Protein AF-0000000084488985 (afdb_homodimer)

Secondary structure (DSSP, 8-state):
------------------------THHHHHHHHHHHHTTSEEEE-TTT--EEEHHHHHHHHHHHHHHHHHTT--TT-EEEEE--S-TTTHHHHHHHHHTT-EEEEE-TTS-HHHHHHHHHHH--SEEEE-GGGHHHHHHHTTT-SSPPEEEESS--SSSEEHHHHS--/------------------------THHHHHHHHHHHHTTSEEEE-TTT--EEEHHHHHHHHHHHHHHHHHTT--TT-EEEEE--S-TTTHHHHHHHHHTT-EEEEE-TTS-HHHHHHHHHHH--SEEEE-GGGHHHHHHHTTT-SSPPEEEESS--SSSEEHHHHS--

InterPro domains:
  IPR000873 AMP-dependent synthetase/ligase domain [PF00501] (34-143)
  IPR042099 ANL, N-terminal domain [G3DSA:3.40.50.12780] (9-168)

Solvent-accessible surface area (backbone atoms only — not comparable to full-atom values): 18587 Å² total; per-residue (Å²): 139,82,82,77,80,76,79,77,78,80,77,75,74,64,80,79,69,74,72,66,70,81,35,57,68,57,6,30,52,29,50,52,44,41,55,69,50,28,81,42,77,64,48,62,40,82,87,78,62,48,69,39,27,28,48,58,50,46,54,44,26,50,34,32,32,52,44,42,42,75,72,63,60,47,65,51,42,36,35,35,38,31,43,64,99,48,86,67,49,51,43,64,45,53,18,31,31,39,52,40,24,28,35,45,71,40,62,61,84,56,52,54,67,59,47,24,52,51,43,65,32,63,57,39,55,34,34,40,29,28,68,92,33,42,67,52,51,55,60,31,47,66,80,48,91,68,77,47,48,57,31,29,56,50,85,66,87,87,47,51,32,46,66,70,33,54,49,130,138,82,77,75,78,77,78,77,79,80,77,75,74,65,82,80,69,74,72,67,71,79,35,59,67,56,6,31,54,28,50,52,45,40,57,68,50,27,81,43,77,65,45,63,39,83,88,78,62,50,70,39,26,27,49,60,50,46,54,43,26,50,33,32,32,50,44,42,44,74,74,63,59,48,63,52,42,36,35,33,38,31,45,66,98,48,88,68,50,51,44,62,47,53,17,31,31,38,52,40,23,29,36,44,70,39,62,62,83,56,51,56,67,60,48,24,52,52,41,63,32,61,58,41,54,34,33,41,28,29,67,90,32,44,66,52,50,54,60,32,48,66,80,46,92,68,77,48,48,58,30,30,57,50,86,64,86,89,48,52,32,46,67,69,33,54,49,131

Radius of gyration: 22.5 Å; Cα contacts (8 Å, |Δi|>4): 552; chains: 2; bounding box: 44×109×62 Å

Organism: NCBI:txid1629725

Foldseek 3Di:
DDPPPPPPPCPPPDPPPCPVLVQPDQLVVLLVVLVVQPACFDDADPVVRDTDHSNRLSLQLVLLLVVVVVVPDAAAAEEEEADDPDPCSCSVVSSCVNRNYHYHYDYLPDDLVVLLVVCQVRVHQEYEHEPVSVVSNCSSCVPPPDGHAYEYDDDDDPHHYSVVSRDD/DDCPPPPPPCPPPDPPPCPVLVQDDQLVVLLVVLVVQPACFDDADPVVRDTDHSNRLSLQLVLLLVVVVVVPDAAAAEEEEEDDPDPCSCSVVSSCVNRNYHYHYDYLPDDLVVLLVVCQVRVHQEYEHEPVSVVSLCSSCVPPPDGHAYEYDDDDDPHHYSVVSRDD

pLDDT: mean 81.65, std 20.65, range [25.92, 98.19]

Nearest PDB structures (foldseek):
  4w8o-assembly1_A  TM=9.485E-01  e=1.001E-14  Zophobas atratus
  4w8o-assembly2_B  TM=9.500E-01  e=1.865E-14  Zophobas atratus
  7kyd-assembly1_A  TM=8.779E-01  e=1.451E-11  Drosophila melanogaster
  6k4c-assembly1_A  TM=9.066E-01  e=3.254E-09  Lampyridae
  4m46-assembly1_A  TM=9.059E-01  e=9.369E-09  Lampyris turkestanicus

Structure (mmCIF, N/CA/C/O backbone):
data_AF-0000000084488985-model_v1
#
loop_
_entity.id
_entity.type
_entity.pdbx_description
1 polymer 'AMP-binding protein'
#
loop_
_atom_site.group_PDB
_atom_site.id
_atom_site.type_symbol
_atom_site.label_atom_id
_atom_site.label_alt_id
_atom_site.label_comp_id
_atom_site.label_asym_id
_atom_site.label_entity_id
_atom_site.label_seq_id
_atom_site.pdbx_PDB_ins_code
_atom_site.Cartn_x
_atom_site.Cartn_y
_atom_site.Cartn_z
_atom_site.occupancy
_atom_site.B_iso_or_equiv
_atom_site.auth_seq_id
_atom_site.auth_comp_id
_atom_site.auth_asym_id
_atom_site.auth_atom_id
_atom_site.pdbx_PDB_model_num
ATOM 1 N N . MET A 1 1 ? -7.707 51.875 36.406 1 28.61 1 MET A N 1
ATOM 2 C CA . MET A 1 1 ? -8.695 51.156 35.594 1 28.61 1 MET A CA 1
ATOM 3 C C . MET A 1 1 ? -8.047 50.594 34.344 1 28.61 1 MET A C 1
ATOM 5 O O . MET A 1 1 ? -7.656 51.344 33.438 1 28.61 1 MET A O 1
ATOM 9 N N . ASP A 1 2 ? -7.199 49.531 34.375 1 30.88 2 ASP A N 1
ATOM 10 C CA . ASP A 1 2 ? -6.074 48.938 33.688 1 30.88 2 ASP A CA 1
ATOM 11 C C . ASP A 1 2 ? -6.535 48.25 32.375 1 30.88 2 ASP A C 1
ATOM 13 O O . ASP A 1 2 ? -7.375 47.344 32.406 1 30.88 2 ASP A O 1
ATOM 17 N N . LYS A 1 3 ? -6.473 48.938 31.203 1 29.33 3 LYS A N 1
ATOM 18 C CA . LYS A 1 3 ? -6.93 48.594 29.859 1 29.33 3 LYS A CA 1
ATOM 19 C C . LYS A 1 3 ? -6.238 47.344 29.344 1 29.33 3 LYS A C 1
ATOM 21 O O . LYS A 1 3 ? -5.016 47.312 29.203 1 29.33 3 LYS A O 1
ATOM 26 N N . GLN A 1 4 ? -6.602 46.156 29.688 1 25.92 4 GLN A N 1
ATOM 27 C CA . GLN A 1 4 ? -6.133 44.812 29.266 1 25.92 4 GLN A CA 1
ATOM 28 C C . GLN A 1 4 ? -6.246 44.656 27.766 1 25.92 4 GLN A C 1
ATOM 30 O O . GLN A 1 4 ? -7.352 44.531 27.219 1 25.92 4 GLN A O 1
ATOM 35 N N . ALA A 1 5 ? -5.41 45.344 26.938 1 30.2 5 ALA A N 1
ATOM 36 C CA . ALA A 1 5 ? -5.355 45.219 25.469 1 30.2 5 ALA A CA 1
ATOM 37 C C . ALA A 1 5 ? -5.328 43.75 25.031 1 30.2 5 ALA A C 1
ATOM 39 O O . ALA A 1 5 ? -4.359 43.062 25.297 1 30.2 5 ALA A O 1
ATOM 40 N N . HIS A 1 6 ? -6.426 43 24.922 1 26 6 HIS A N 1
ATOM 41 C CA . HIS A 1 6 ? -6.578 41.656 24.375 1 26 6 HIS A CA 1
ATOM 42 C C . HIS A 1 6 ? -6.051 41.594 22.938 1 26 6 HIS A C 1
ATOM 44 O O . HIS A 1 6 ? -6.621 42.188 22.047 1 26 6 HIS A O 1
ATOM 50 N N . ARG A 1 7 ? -4.797 41.656 22.594 1 26.62 7 ARG A N 1
ATOM 51 C CA . ARG A 1 7 ? -4.246 41.5 21.25 1 26.62 7 ARG A CA 1
ATOM 52 C C . ARG A 1 7 ? -4.766 40.25 20.578 1 26.62 7 ARG A C 1
ATOM 54 O O . ARG A 1 7 ? -4.508 39.125 21.062 1 26.62 7 ARG A O 1
ATOM 61 N N . LYS A 1 8 ? -5.891 40.281 19.891 1 30.33 8 LYS A N 1
ATOM 62 C CA . LYS A 1 8 ? -6.547 39.344 18.984 1 30.33 8 LYS A CA 1
ATOM 63 C C . LYS A 1 8 ? -5.594 38.875 17.875 1 30.33 8 LYS A C 1
ATOM 65 O O . LYS A 1 8 ? -5.121 39.688 17.094 1 30.33 8 LYS A O 1
ATOM 70 N N . GLY A 1 9 ? -4.641 38.062 18.094 1 30.7 9 GLY A N 1
ATOM 71 C CA . GLY A 1 9 ? -3.662 37.562 17.125 1 30.7 9 GLY A CA 1
ATOM 72 C C . GLY A 1 9 ? -4.277 37.188 15.797 1 30.7 9 GLY A C 1
ATOM 73 O O . GLY A 1 9 ? -5.398 36.688 15.75 1 30.7 9 GLY A O 1
ATOM 74 N N . ASN A 1 10 ? -4.082 37.844 14.602 1 26.95 10 ASN A N 1
ATOM 75 C CA . ASN A 1 10 ? -4.371 37.812 13.172 1 26.95 10 ASN A CA 1
ATOM 76 C C . ASN A 1 10 ? -4.078 36.469 12.562 1 26.95 10 ASN A C 1
ATOM 78 O O . ASN A 1 10 ? -2.93 36.125 12.258 1 26.95 10 ASN A O 1
ATOM 82 N N . ILE A 1 11 ? -4.586 35.344 13.039 1 30.05 11 ILE A N 1
ATOM 83 C CA . ILE A 1 11 ? -4.484 34.094 12.328 1 30.05 11 ILE A CA 1
ATOM 84 C C . ILE A 1 11 ? -4.914 34.281 10.875 1 30.05 11 ILE A C 1
ATOM 86 O O . ILE A 1 11 ? -6.07 34.625 10.602 1 30.05 11 ILE A O 1
ATOM 90 N N . VAL A 1 12 ? -4.195 34.938 9.984 1 27.69 12 VAL A N 1
ATOM 91 C CA . VAL A 1 12 ? -4.434 35.156 8.555 1 27.69 12 VAL A CA 1
ATOM 92 C C . VAL A 1 12 ? -4.816 33.812 7.91 1 27.69 12 VAL A C 1
ATOM 94 O O . VAL A 1 12 ? -4.141 32.812 8.109 1 27.69 12 VAL A O 1
ATOM 97 N N . TYR A 1 13 ? -6.027 33.469 7.762 1 30.88 13 TYR A N 1
ATOM 98 C CA . TYR A 1 13 ? -6.629 32.469 6.906 1 30.88 13 TYR A CA 1
ATOM 99 C C . TYR A 1 13 ? -6.172 32.625 5.461 1 30.88 13 TYR A C 1
ATOM 101 O O . TYR A 1 13 ? -6.309 33.719 4.879 1 30.88 13 TYR A O 1
ATOM 109 N N . GLY A 1 14 ? -4.938 32.5 5.117 1 32.38 14 GLY A N 1
ATOM 110 C CA . GLY A 1 14 ? -4.562 32.688 3.725 1 32.38 14 GLY A CA 1
ATOM 111 C C . GLY A 1 14 ? -5.668 32.312 2.752 1 32.38 14 GLY A C 1
ATOM 112 O O . GLY A 1 14 ? -6.637 31.656 3.127 1 32.38 14 GLY A O 1
ATOM 113 N N . PRO A 1 15 ? -5.801 33.031 1.593 1 30.97 15 PRO A N 1
ATOM 114 C CA . PRO A 1 15 ? -6.91 32.844 0.653 1 30.97 15 PRO A CA 1
ATOM 115 C C . PRO A 1 15 ? -7.297 31.375 0.49 1 30.97 15 PRO A C 1
ATOM 117 O O . PRO A 1 15 ? -6.449 30.5 0.642 1 30.97 15 PRO A O 1
ATOM 120 N N . ARG A 1 16 ? -8.383 30.938 0.821 1 32.16 16 ARG A N 1
ATOM 121 C CA . ARG A 1 16 ? -9.078 29.688 0.502 1 32.16 16 ARG A CA 1
ATOM 122 C C . ARG A 1 16 ? -8.781 29.25 -0.927 1 32.16 16 ARG A C 1
ATOM 124 O O . ARG A 1 16 ? -9.469 29.656 -1.864 1 32.16 16 ARG A O 1
ATOM 131 N N . ARG A 1 17 ? -7.707 29.609 -1.562 1 31.97 17 ARG A N 1
ATOM 132 C CA . ARG A 1 17 ? -7.605 29.094 -2.928 1 31.97 17 ARG A CA 1
ATOM 133 C C . ARG A 1 17 ? -8.086 27.656 -3.016 1 31.97 17 ARG A C 1
ATOM 135 O O . ARG A 1 17 ? -7.637 26.797 -2.254 1 31.97 17 ARG A O 1
ATOM 142 N N . ASP A 1 18 ? -9.328 27.375 -3.369 1 34.44 18 ASP A N 1
ATOM 143 C CA . ASP A 1 18 ? -9.961 26.109 -3.752 1 34.44 18 ASP A CA 1
ATOM 144 C C . ASP A 1 18 ? -8.977 25.203 -4.477 1 34.44 18 ASP A C 1
ATOM 146 O O . ASP A 1 18 ? -8.797 25.312 -5.691 1 34.44 18 ASP A O 1
ATOM 150 N N . VAL A 1 19 ? -7.781 25.219 -4.199 1 35.47 19 VAL A N 1
ATOM 151 C CA . VAL A 1 19 ? -6.945 24.219 -4.863 1 35.47 19 VAL A CA 1
ATOM 152 C C . VAL A 1 19 ? -7.73 22.922 -5.035 1 35.47 19 VAL A C 1
ATOM 154 O O . VAL A 1 19 ? -8.188 22.344 -4.055 1 35.47 19 VAL A O 1
ATOM 157 N N . SER A 1 20 ? -8.703 22.891 -5.961 1 40.78 20 SER A N 1
ATOM 158 C CA . SER A 1 20 ? -9.461 21.734 -6.418 1 40.78 20 SER A CA 1
ATOM 159 C C . SER A 1 20 ? -8.547 20.547 -6.672 1 40.78 20 SER A C 1
ATOM 161 O O . SER A 1 20 ? -7.656 20.609 -7.523 1 40.78 20 SER A O 1
ATOM 163 N N . ILE A 1 21 ? -7.938 19.922 -5.699 1 46.03 21 ILE A N 1
ATOM 164 C CA . ILE A 1 21 ? -7.414 18.609 -6.043 1 46.03 21 ILE A CA 1
ATOM 165 C C . ILE A 1 21 ? -8.312 17.953 -7.09 1 46.03 21 ILE A C 1
ATOM 167 O O . ILE A 1 21 ? -9.5 17.734 -6.852 1 46.03 21 ILE A O 1
ATOM 171 N N . GLU A 1 22 ? -8.281 18.359 -8.297 1 44.91 22 GLU A N 1
ATOM 172 C CA . GLU A 1 22 ? -9.016 17.641 -9.328 1 44.91 22 GLU A CA 1
ATOM 173 C C . GLU A 1 22 ? -8.867 16.125 -9.148 1 44.91 22 GLU A C 1
ATOM 175 O O . GLU A 1 22 ? -7.887 15.531 -9.602 1 44.91 22 GLU A O 1
ATOM 180 N N . THR A 1 23 ? -9.336 15.656 -8.023 1 51.66 23 THR A N 1
ATOM 181 C CA . THR A 1 23 ? -9.281 14.227 -7.742 1 51.66 23 THR A CA 1
ATOM 182 C C . THR A 1 23 ? -10.164 13.453 -8.719 1 51.66 23 THR A C 1
ATOM 184 O O . THR A 1 23 ? -11.336 13.773 -8.891 1 51.66 23 THR A O 1
ATOM 187 N N . ARG A 1 24 ? -9.609 13.094 -9.852 1 57.62 24 ARG A N 1
ATOM 188 C CA . ARG A 1 24 ? -10.32 12.094 -10.641 1 57.62 24 ARG A CA 1
ATOM 189 C C . ARG A 1 24 ? -9.93 10.68 -10.219 1 57.62 24 ARG A C 1
ATOM 191 O O . ARG A 1 24 ? -8.984 10.5 -9.445 1 57.62 24 ARG A O 1
ATOM 198 N N . GLY A 1 25 ? -10.828 9.883 -10.344 1 71.56 25 GLY A N 1
ATOM 199 C CA . GLY A 1 25 ? -10.508 8.484 -10.133 1 71.56 25 GLY A CA 1
ATOM 200 C C . GLY A 1 25 ? -10.562 8.07 -8.672 1 71.56 25 GLY A C 1
ATOM 201 O O . GLY A 1 25 ? -11.492 8.445 -7.953 1 71.56 25 GLY A O 1
ATOM 202 N N . VAL A 1 26 ? -9.727 7.355 -8.188 1 76.12 26 VAL A N 1
ATOM 203 C CA . VAL A 1 26 ? -9.68 6.75 -6.859 1 76.12 26 VAL A CA 1
ATOM 204 C C . VAL A 1 26 ? -9.539 7.84 -5.801 1 76.12 26 VAL A C 1
ATOM 206 O O . VAL A 1 26 ? -10.172 7.777 -4.742 1 76.12 26 VAL A O 1
ATOM 209 N N . GLY A 1 27 ? -8.82 8.844 -6.117 1 83.38 27 GLY A N 1
ATOM 210 C CA . GLY A 1 27 ? -8.617 9.938 -5.172 1 83.38 27 GLY A CA 1
ATOM 211 C C . GLY A 1 27 ? -9.891 10.68 -4.828 1 83.38 27 GLY A C 1
ATOM 212 O O . GLY A 1 27 ? -10.156 10.961 -3.658 1 83.38 27 GLY A O 1
ATOM 213 N N . ARG A 1 28 ? -10.609 10.922 -5.84 1 84.06 28 ARG A N 1
ATOM 214 C CA . ARG A 1 28 ? -11.875 11.609 -5.625 1 84.06 28 ARG A CA 1
ATOM 215 C C . ARG A 1 28 ? -12.836 10.758 -4.805 1 84.06 28 ARG A C 1
ATOM 217 O O . ARG A 1 28 ? -13.531 11.266 -3.926 1 84.06 28 ARG A O 1
ATOM 224 N N . ALA A 1 29 ? -12.875 9.516 -5.113 1 82.81 29 ALA A N 1
ATOM 225 C CA . ALA A 1 29 ? -13.766 8.609 -4.398 1 82.81 29 ALA A CA 1
ATOM 226 C C . ALA A 1 29 ? -13.414 8.547 -2.916 1 82.81 29 ALA A C 1
ATOM 228 O O . ALA A 1 29 ? -14.297 8.617 -2.059 1 82.81 29 ALA A O 1
ATOM 229 N N . VAL A 1 30 ? -12.203 8.523 -2.578 1 85.75 30 VAL A N 1
ATOM 230 C CA . VAL A 1 30 ? -11.742 8.461 -1.195 1 85.75 30 VAL A CA 1
ATOM 231 C C . VAL A 1 30 ? -12.023 9.789 -0.496 1 85.75 30 VAL A C 1
ATOM 233 O O . VAL A 1 30 ? -12.531 9.812 0.629 1 85.75 30 VAL A O 1
ATOM 236 N N . PHE A 1 31 ? -11.727 10.836 -1.22 1 87.62 31 PHE A N 1
ATOM 237 C CA . PHE A 1 31 ? -11.977 12.172 -0.675 1 87.62 31 PHE A CA 1
ATOM 238 C C . PHE A 1 31 ? -13.453 12.344 -0.327 1 87.62 31 PHE A C 1
ATOM 240 O O . PHE A 1 31 ? -13.789 12.781 0.777 1 87.62 31 PHE A O 1
ATOM 247 N N . ASN A 1 32 ? -14.266 11.977 -1.259 1 87.19 32 ASN A N 1
ATOM 248 C CA . ASN A 1 32 ? -15.703 12.125 -1.049 1 87.19 32 ASN A CA 1
ATOM 249 C C . ASN A 1 32 ? -16.188 11.273 0.121 1 87.19 32 ASN A C 1
ATOM 251 O O . ASN A 1 32 ? -17.016 11.719 0.915 1 87.19 32 ASN A O 1
ATOM 255 N N . LYS A 1 33 ? -15.727 10.125 0.233 1 84.75 33 LYS A N 1
ATOM 256 C CA . LYS A 1 33 ? -16.125 9.227 1.315 1 84.75 33 LYS A CA 1
ATOM 257 C C . LYS A 1 33 ? -15.711 9.797 2.672 1 84.75 33 LYS A C 1
ATOM 259 O O . LYS A 1 33 ? -16.516 9.812 3.609 1 84.75 33 LYS A O 1
ATOM 264 N N . ILE A 1 34 ? -14.492 10.273 2.752 1 87.88 34 ILE A N 1
ATOM 265 C CA . ILE A 1 34 ? -13.992 10.852 3.994 1 87.88 34 ILE A CA 1
ATOM 266 C C . ILE A 1 34 ? -14.797 12.094 4.348 1 87.88 34 ILE A C 1
ATOM 268 O O . ILE A 1 34 ? -15.164 12.297 5.508 1 87.88 34 ILE A O 1
ATOM 272 N N . LYS A 1 35 ? -15.031 12.844 3.389 1 89.06 35 LYS A N 1
ATOM 273 C CA . LYS A 1 35 ? -15.805 14.062 3.594 1 89.06 35 LYS A CA 1
ATOM 274 C C . LYS A 1 35 ? -17.203 13.75 4.105 1 89.06 35 LYS A C 1
ATOM 276 O O . LYS A 1 35 ? -17.75 14.469 4.949 1 89.06 35 LYS A O 1
ATOM 281 N N . GLU A 1 36 ? -17.734 12.711 3.615 1 88.5 36 GLU A N 1
ATOM 282 C CA . GLU A 1 36 ? -19.094 12.312 3.967 1 88.5 36 GLU A CA 1
ATOM 283 C C . GLU A 1 36 ? -19.203 11.977 5.453 1 88.5 36 GLU A C 1
ATOM 285 O O . GLU A 1 36 ? -20.25 12.172 6.062 1 88.5 36 GLU A O 1
ATOM 290 N N . TYR A 1 37 ? -18.172 11.531 6.051 1 87.81 37 TYR A N 1
ATOM 291 C CA . TYR A 1 37 ? -18.219 11.117 7.449 1 87.81 37 TYR A CA 1
ATOM 292 C C . TYR A 1 37 ? -18.219 12.32 8.375 1 87.81 37 TYR A C 1
ATOM 294 O O . TYR A 1 37 ? -18.688 12.242 9.516 1 87.81 37 TYR A O 1
ATOM 302 N N . GLY A 1 38 ? -17.672 13.391 7.855 1 85.38 38 GLY A N 1
ATOM 303 C CA . GLY A 1 38 ? -17.828 14.672 8.531 1 85.38 38 GLY A CA 1
ATOM 304 C C . GLY A 1 38 ? -17.312 14.656 9.961 1 85.38 38 GLY A C 1
ATOM 305 O O . GLY A 1 38 ? -16.141 14.391 10.195 1 85.38 38 GLY A O 1
ATOM 306 N N . ARG A 1 39 ? -18.25 14.766 10.945 1 89.56 39 ARG A N 1
ATOM 307 C CA . ARG A 1 39 ? -17.859 14.992 12.336 1 89.56 39 ARG A CA 1
ATOM 308 C C . ARG A 1 39 ? -17.781 13.672 13.102 1 89.56 39 ARG A C 1
ATOM 310 O O . ARG A 1 39 ? -17.531 13.664 14.312 1 89.56 39 ARG A O 1
ATOM 317 N N . LYS A 1 40 ? -17.938 12.633 12.445 1 88.94 40 LYS A N 1
ATOM 318 C CA . LYS A 1 40 ? -17.734 11.344 13.094 1 88.94 40 LYS A CA 1
ATOM 319 C C . LYS A 1 40 ? -16.266 11.164 13.492 1 88.94 40 LYS A C 1
ATOM 321 O O . LYS A 1 40 ? -15.375 11.711 12.852 1 88.94 40 LYS A O 1
ATOM 326 N N . THR A 1 41 ? -16.109 10.43 14.633 1 88.31 41 THR A N 1
ATOM 327 C CA . THR A 1 41 ? -14.75 10.172 15.094 1 88.31 41 THR A CA 1
ATOM 328 C C . THR A 1 41 ? -14.023 9.227 14.141 1 88.31 41 THR A C 1
ATOM 330 O O . THR A 1 41 ? -14.531 8.148 13.82 1 88.31 41 THR A O 1
ATOM 333 N N . MET A 1 42 ? -12.93 9.664 13.68 1 84.25 42 MET A N 1
ATOM 334 C CA . MET A 1 42 ? -12.117 8.82 12.805 1 84.25 42 MET A CA 1
ATOM 335 C C . MET A 1 42 ? -11.078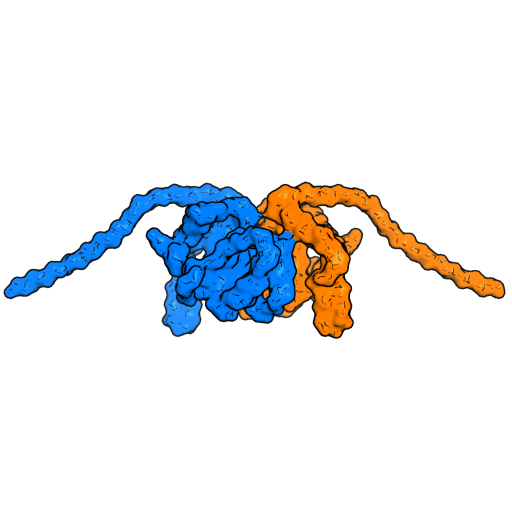 8.039 13.602 1 84.25 42 MET A C 1
ATOM 337 O O . MET A 1 42 ? -10.891 6.848 13.383 1 84.25 42 MET A O 1
ATOM 341 N N . GLN A 1 43 ? -10.414 8.68 14.469 1 83.25 43 GLN A N 1
ATOM 342 C CA . GLN A 1 43 ? -9.383 8.016 15.258 1 83.25 43 GLN A CA 1
ATOM 343 C C . GLN A 1 43 ? -9.297 8.609 16.656 1 83.25 43 GLN A C 1
ATOM 345 O O . GLN A 1 43 ? -9.68 9.758 16.875 1 83.25 43 GLN A O 1
ATOM 350 N N . ILE A 1 44 ? -8.891 7.773 17.562 1 80 44 ILE A N 1
ATOM 351 C CA . ILE A 1 44 ? -8.695 8.164 18.953 1 80 44 ILE A CA 1
ATOM 352 C C . ILE A 1 44 ? -7.25 7.898 19.359 1 80 44 ILE A C 1
ATOM 354 O O . ILE A 1 44 ? -6.734 6.793 19.172 1 80 44 ILE A O 1
ATOM 358 N N . ASP A 1 45 ? -6.57 8.992 19.781 1 72.19 45 ASP A N 1
ATOM 359 C CA . ASP A 1 45 ? -5.23 8.797 20.328 1 72.19 45 ASP A CA 1
ATOM 360 C C . ASP A 1 45 ? -5.281 7.969 21.609 1 72.19 45 ASP A C 1
ATOM 362 O O . ASP A 1 45 ? -5.828 8.414 22.625 1 72.19 45 ASP A O 1
ATOM 366 N N . ALA A 1 46 ? -4.758 6.812 21.484 1 68.62 46 ALA A N 1
ATOM 367 C CA . ALA A 1 46 ? -4.867 5.902 22.625 1 68.62 46 ALA A CA 1
ATOM 368 C C . ALA A 1 46 ? -4.145 6.465 23.844 1 68.62 46 ALA A C 1
ATOM 370 O O . ALA A 1 46 ? -4.504 6.152 24.984 1 68.62 46 ALA A O 1
ATOM 371 N N . ASN A 1 47 ? -3.062 7.203 23.578 1 68.94 47 ASN A N 1
ATOM 372 C CA . ASN A 1 47 ? -2.268 7.73 24.672 1 68.94 47 ASN A CA 1
ATOM 373 C C . ASN A 1 47 ? -2.941 8.938 25.328 1 68.94 47 ASN A C 1
ATOM 375 O O . ASN A 1 47 ? -2.953 9.055 26.562 1 68.94 47 ASN A O 1
ATOM 379 N N . THR A 1 48 ? -3.5 9.797 24.578 1 73.31 48 THR A N 1
ATOM 380 C CA . THR A 1 48 ? -4.047 11.039 25.094 1 73.31 48 THR A CA 1
ATOM 381 C C . THR A 1 48 ? -5.566 10.969 25.203 1 73.31 48 THR A C 1
ATOM 383 O O . THR A 1 48 ? -6.188 11.773 25.891 1 73.31 48 THR A O 1
ATOM 386 N N . GLY A 1 49 ? -6.137 10.055 24.531 1 77.88 49 GLY A N 1
ATOM 387 C CA . GLY A 1 49 ? -7.586 9.961 24.453 1 77.88 49 GLY A CA 1
ATOM 388 C C . GLY A 1 49 ? -8.203 10.961 23.5 1 77.88 49 GLY A C 1
ATOM 389 O O . GLY A 1 49 ? -9.422 11.008 23.344 1 77.88 49 GLY A O 1
ATOM 390 N N . THR A 1 50 ? -7.348 11.719 22.938 1 78.69 50 THR A N 1
ATOM 391 C CA . THR A 1 50 ? -7.844 12.742 22.031 1 78.69 50 THR A CA 1
ATOM 392 C C . THR A 1 50 ? -8.414 12.102 20.766 1 78.69 50 THR A C 1
ATOM 394 O O . THR A 1 50 ? -7.797 11.211 20.172 1 78.69 50 THR A O 1
ATOM 397 N N . GLU A 1 51 ? -9.703 12.594 20.516 1 85.88 51 GLU A N 1
ATOM 398 C CA . GLU A 1 51 ? -10.383 12.094 19.328 1 85.88 51 GLU A CA 1
ATOM 399 C C . GLU A 1 51 ? -10.227 13.062 18.156 1 85.88 51 GLU A C 1
ATOM 401 O O . GLU A 1 51 ? -10.266 14.281 18.344 1 85.88 51 GLU A O 1
ATOM 406 N N . GLU A 1 52 ? -9.961 12.547 17.047 1 88.81 52 GLU A N 1
ATOM 407 C CA . GLU A 1 52 ? -9.961 13.336 15.828 1 88.81 52 GLU A CA 1
ATOM 408 C C . GLU A 1 52 ? -11.07 12.883 14.875 1 88.81 52 GLU A C 1
ATOM 410 O O . GLU A 1 52 ? -11.242 11.68 14.648 1 88.81 52 GLU A O 1
ATOM 415 N N . THR A 1 53 ? -11.781 13.93 14.406 1 91.38 53 THR A N 1
ATOM 416 C CA . THR A 1 53 ? -12.891 13.641 13.5 1 91.38 53 THR A CA 1
ATOM 417 C C . THR A 1 53 ? -12.391 13.469 12.07 1 91.38 53 THR A C 1
ATOM 419 O O . THR A 1 53 ? -11.242 13.805 11.766 1 91.38 53 THR A O 1
ATOM 422 N N . TYR A 1 54 ? -13.312 12.945 11.203 1 91.44 54 TYR A N 1
ATOM 423 C CA . TYR A 1 54 ? -12.977 12.82 9.789 1 91.44 54 TYR A CA 1
ATOM 424 C C . TYR A 1 54 ? -12.695 14.188 9.172 1 91.44 54 TYR A C 1
ATOM 426 O O . TYR A 1 54 ? -11.805 14.328 8.328 1 91.44 54 TYR A O 1
ATOM 434 N N . GLU A 1 55 ? -13.43 15.141 9.648 1 93.31 55 GLU A N 1
ATOM 435 C CA . GLU A 1 55 ? -13.242 16.5 9.141 1 93.31 55 GLU A CA 1
ATOM 436 C C . GLU A 1 55 ? -11.859 17.031 9.492 1 93.31 55 GLU A C 1
ATOM 438 O O . GLU A 1 55 ? -11.18 17.609 8.648 1 93.31 55 GLU A O 1
ATOM 443 N N . GLU A 1 56 ? -11.484 16.844 10.68 1 91.62 56 GLU A N 1
ATOM 444 C CA . GLU A 1 56 ? -10.18 17.312 11.133 1 91.62 56 GLU A CA 1
ATOM 445 C C . GLU A 1 56 ? -9.047 16.578 10.414 1 91.62 56 GLU A C 1
ATOM 447 O O . GLU A 1 56 ? -8.07 17.203 9.992 1 91.62 56 GLU A O 1
ATOM 452 N N . VAL A 1 57 ? -9.188 15.32 10.305 1 91.19 57 VAL A N 1
ATOM 453 C CA . VAL A 1 57 ? -8.18 14.516 9.617 1 91.19 57 VAL A CA 1
ATOM 454 C C . VAL A 1 57 ? -8.133 14.906 8.141 1 91.19 57 VAL A C 1
ATOM 456 O O . VAL A 1 57 ? -7.051 15.008 7.555 1 91.19 57 VAL A O 1
ATOM 459 N N . ASN A 1 58 ? -9.305 15.164 7.582 1 93.06 58 ASN A N 1
ATOM 460 C CA . ASN A 1 58 ? -9.375 15.539 6.176 1 93.06 58 ASN A CA 1
ATOM 461 C C . ASN A 1 58 ? -8.602 16.828 5.898 1 93.06 58 ASN A C 1
ATOM 463 O O . ASN A 1 58 ? -7.957 16.953 4.855 1 93.06 58 ASN A O 1
ATOM 467 N N . LYS A 1 59 ? -8.664 17.719 6.801 1 93.75 59 LYS A N 1
ATOM 468 C CA . LYS A 1 59 ? -7.898 18.953 6.648 1 93.75 59 LYS A CA 1
ATOM 469 C C . LYS A 1 59 ? -6.402 18.672 6.57 1 93.75 59 LYS A C 1
ATOM 471 O O . LYS A 1 59 ? -5.695 19.25 5.738 1 93.75 59 LYS A O 1
ATOM 476 N N . LYS A 1 60 ? -5.949 17.797 7.391 1 93.94 60 LYS A N 1
ATOM 477 C CA . LYS A 1 60 ? -4.547 17.391 7.375 1 93.94 60 LYS A CA 1
ATOM 478 C C . LYS A 1 60 ? -4.191 16.703 6.055 1 93.94 60 LYS A C 1
ATOM 480 O O . LYS A 1 60 ? -3.133 16.969 5.484 1 93.94 60 LYS A O 1
ATOM 485 N N . LEU A 1 61 ? -5.094 15.859 5.637 1 94.5 61 LEU A N 1
ATOM 486 C CA . LEU A 1 61 ? -4.871 15.117 4.402 1 94.5 61 LEU A CA 1
ATOM 487 C C . LEU A 1 61 ? -4.758 16.062 3.209 1 94.5 61 LEU A C 1
ATOM 489 O O . LEU A 1 61 ? -3.893 15.875 2.35 1 94.5 61 LEU A O 1
ATOM 493 N N . ILE A 1 62 ? -5.582 17.062 3.189 1 94.19 62 ILE A N 1
ATOM 494 C CA . ILE A 1 62 ? -5.574 18.031 2.1 1 94.19 62 ILE A CA 1
ATOM 495 C C . ILE A 1 62 ? -4.266 18.812 2.111 1 94.19 62 ILE A C 1
ATOM 497 O O . ILE A 1 62 ? -3.629 18.984 1.069 1 94.19 62 ILE A O 1
ATOM 501 N N . ARG A 1 63 ? -3.881 19.234 3.26 1 95.69 63 ARG A N 1
ATOM 502 C CA . ARG A 1 63 ? -2.625 19.969 3.379 1 95.69 63 ARG A CA 1
ATOM 503 C C . ARG A 1 63 ? -1.448 19.125 2.908 1 95.69 63 ARG A C 1
ATOM 505 O O . ARG A 1 63 ? -0.581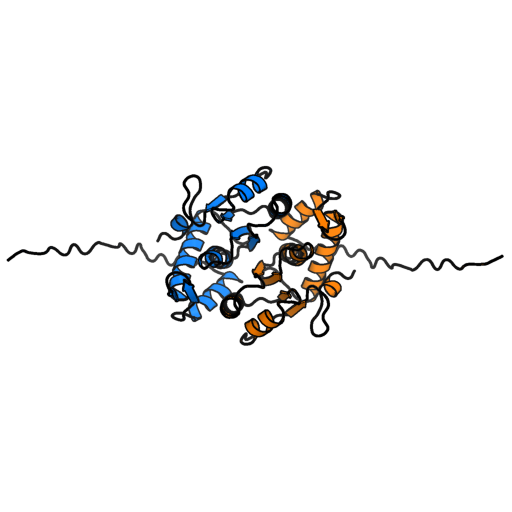 19.609 2.178 1 95.69 63 ARG A O 1
ATOM 512 N N . MET A 1 64 ? -1.439 17.953 3.326 1 96.19 64 MET A N 1
ATOM 513 C CA . MET A 1 64 ? -0.365 17.031 2.949 1 96.19 64 MET A CA 1
ATOM 514 C C . MET A 1 64 ? -0.356 16.797 1.443 1 96.19 64 MET A C 1
ATOM 516 O O . MET A 1 64 ? 0.704 16.797 0.815 1 96.19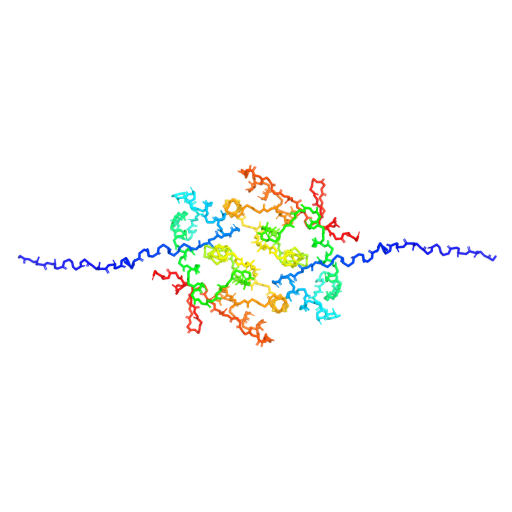 64 MET A O 1
ATOM 520 N N . ALA A 1 65 ? -1.51 16.562 0.878 1 95.19 65 ALA A N 1
ATOM 521 C CA . ALA A 1 65 ? -1.625 16.344 -0.562 1 95.19 65 ALA A CA 1
ATOM 522 C C . ALA A 1 65 ? -1.116 17.547 -1.34 1 95.19 65 ALA A C 1
ATOM 524 O O . ALA A 1 65 ? -0.38 17.406 -2.318 1 95.19 65 ALA A O 1
ATOM 525 N N . LEU A 1 66 ? -1.491 18.688 -0.862 1 94.81 66 LEU A N 1
ATOM 526 C CA . LEU A 1 66 ? -1.068 19.906 -1.528 1 94.81 66 LEU A CA 1
ATOM 527 C C . LEU A 1 66 ? 0.444 20.078 -1.443 1 94.81 66 LEU A C 1
ATOM 529 O O . LEU A 1 66 ? 1.083 20.484 -2.418 1 94.81 66 LEU A O 1
ATOM 533 N N . GLU A 1 67 ? 0.947 19.797 -0.3 1 95.94 67 GLU A N 1
ATOM 534 C CA . GLU A 1 67 ? 2.393 19.906 -0.134 1 95.94 67 GLU A CA 1
ATOM 535 C C . GLU A 1 67 ? 3.121 18.891 -1.013 1 95.94 67 GLU A C 1
ATOM 537 O O . GLU A 1 67 ? 4.152 19.203 -1.609 1 95.94 67 GLU A O 1
ATOM 542 N N . MET A 1 68 ? 2.641 17.703 -1.092 1 96.19 68 MET A N 1
ATOM 543 C CA . MET A 1 68 ? 3.221 16.703 -1.979 1 96.19 68 MET A CA 1
ATOM 544 C C . MET A 1 68 ? 3.16 17.172 -3.434 1 96.19 68 MET A C 1
ATOM 546 O O . MET A 1 68 ? 4.121 16.984 -4.184 1 96.19 68 MET A O 1
ATOM 550 N N . GLN A 1 69 ? 2.066 17.734 -3.807 1 94.38 69 GLN A N 1
ATOM 551 C CA . GLN A 1 69 ? 1.922 18.281 -5.156 1 94.38 69 GLN A CA 1
ATOM 552 C C . GLN A 1 69 ? 2.947 19.375 -5.422 1 94.38 69 GLN A C 1
ATOM 554 O O . GLN A 1 69 ? 3.568 19.406 -6.488 1 94.38 69 GLN A O 1
ATOM 559 N N . ARG A 1 70 ? 3.059 20.266 -4.469 1 94.62 70 ARG A N 1
ATOM 560 C CA . ARG A 1 70 ? 4.031 21.344 -4.59 1 94.62 70 ARG A CA 1
ATOM 561 C C . ARG A 1 70 ? 5.441 20.797 -4.777 1 94.62 70 ARG A C 1
ATOM 563 O O . ARG A 1 70 ? 6.266 21.391 -5.465 1 94.62 70 ARG A O 1
ATOM 570 N N . ARG A 1 71 ? 5.656 19.609 -4.273 1 94.44 71 ARG A N 1
ATOM 571 C CA . ARG A 1 71 ? 6.969 18.969 -4.363 1 94.44 71 ARG A CA 1
ATOM 572 C C . ARG A 1 71 ? 7.094 18.141 -5.633 1 94.44 71 ARG A C 1
ATOM 574 O O . ARG A 1 71 ? 8.094 17.453 -5.836 1 94.44 71 ARG A O 1
ATOM 581 N N . GLY A 1 72 ? 6.059 18.125 -6.359 1 95 72 GLY A N 1
ATOM 582 C CA . GLY A 1 72 ? 6.176 17.578 -7.695 1 95 72 GLY A CA 1
ATOM 583 C C . GLY A 1 72 ? 5.59 16.172 -7.809 1 95 72 GLY A C 1
ATOM 584 O O . GLY A 1 72 ? 5.789 15.5 -8.82 1 95 72 GLY A O 1
ATOM 585 N N . ILE A 1 73 ? 4.902 15.703 -6.844 1 94.5 73 ILE A N 1
ATOM 586 C CA . ILE A 1 73 ? 4.27 14.391 -6.918 1 94.5 73 ILE A CA 1
ATOM 587 C C . ILE A 1 73 ? 3.121 14.43 -7.926 1 94.5 73 ILE A C 1
ATOM 589 O O . ILE A 1 73 ? 2.309 15.352 -7.918 1 94.5 73 ILE A O 1
ATOM 593 N N . LYS A 1 74 ? 3.062 13.43 -8.773 1 90.12 74 LYS A N 1
ATOM 594 C CA . LYS A 1 74 ? 2.055 13.305 -9.82 1 90.12 74 LYS A CA 1
ATOM 595 C C . LYS A 1 74 ? 1.288 11.992 -9.695 1 90.12 74 LYS A C 1
ATOM 597 O O . LYS A 1 74 ? 1.75 11.055 -9.031 1 90.12 74 LYS A O 1
ATOM 602 N N . PRO A 1 75 ? 0.096 11.984 -10.344 1 84.31 75 PRO A N 1
ATOM 603 C CA . PRO A 1 75 ? -0.619 10.703 -10.383 1 84.31 75 PRO A CA 1
ATOM 604 C C . PRO A 1 75 ? 0.251 9.555 -10.891 1 84.31 75 PRO A C 1
ATOM 606 O O . PRO A 1 75 ? 1.014 9.734 -11.844 1 84.31 75 PRO A O 1
ATOM 609 N N . GLY A 1 76 ? 0.232 8.484 -10.18 1 80.75 76 GLY A N 1
ATOM 610 C CA . GLY A 1 76 ? 0.992 7.316 -10.594 1 80.75 76 GLY A CA 1
ATOM 611 C C . GLY A 1 76 ? 2.336 7.199 -9.898 1 80.75 76 GLY A C 1
ATOM 612 O O . GLY A 1 76 ? 2.945 6.129 -9.891 1 80.75 76 GLY A O 1
ATOM 613 N N . ASP A 1 77 ? 2.842 8.305 -9.391 1 88.31 77 ASP A N 1
ATOM 614 C CA . ASP A 1 77 ? 4.07 8.211 -8.609 1 88.31 77 ASP A CA 1
ATOM 615 C C . ASP A 1 77 ? 3.891 7.301 -7.402 1 88.31 77 ASP A C 1
ATOM 617 O O . ASP A 1 77 ? 2.785 7.18 -6.867 1 88.31 77 ASP A O 1
ATOM 621 N N . ILE A 1 78 ? 4.969 6.656 -7.023 1 90.38 78 ILE A N 1
ATOM 622 C CA . ILE A 1 78 ? 4.887 5.734 -5.898 1 90.38 78 ILE A CA 1
ATOM 623 C C . ILE A 1 78 ? 5.395 6.422 -4.633 1 90.38 78 ILE A C 1
ATOM 625 O O . ILE A 1 78 ? 6.48 7.008 -4.625 1 90.38 78 ILE A O 1
ATOM 629 N N . ILE A 1 79 ? 4.551 6.359 -3.635 1 94.25 79 ILE A N 1
ATOM 630 C CA . ILE A 1 79 ? 4.891 6.852 -2.303 1 94.25 79 ILE A CA 1
ATOM 631 C C . ILE A 1 79 ? 4.961 5.684 -1.322 1 94.25 79 ILE A C 1
ATOM 633 O O . ILE A 1 79 ? 4.016 4.898 -1.215 1 94.25 79 ILE A O 1
ATOM 637 N N . LEU A 1 80 ? 6.117 5.594 -0.67 1 93.94 80 LEU A N 1
ATOM 638 C CA . LEU A 1 80 ? 6.328 4.523 0.298 1 93.94 80 LEU A CA 1
ATOM 639 C C . LEU A 1 80 ? 6.18 5.043 1.724 1 93.94 80 LEU A C 1
ATOM 641 O O . LEU A 1 80 ? 6.699 6.109 2.059 1 93.94 80 LEU A O 1
ATOM 645 N N . THR A 1 81 ? 5.387 4.344 2.512 1 93.62 81 THR A N 1
ATOM 646 C CA . THR A 1 81 ? 5.262 4.656 3.932 1 93.62 81 THR A CA 1
ATOM 647 C C . THR A 1 81 ? 5.863 3.541 4.785 1 93.62 81 THR A C 1
ATOM 649 O O . THR A 1 81 ? 5.359 2.414 4.785 1 93.62 81 THR A O 1
ATOM 652 N N . CYS A 1 82 ? 6.949 3.861 5.453 1 93.75 82 CYS A N 1
ATOM 653 C CA . CYS A 1 82 ? 7.59 2.938 6.383 1 93.75 82 CYS A CA 1
ATOM 654 C C . CYS A 1 82 ? 7.27 3.307 7.824 1 93.75 82 CYS A C 1
ATOM 656 O O . CYS A 1 82 ? 7.949 4.148 8.422 1 93.75 82 CYS A O 1
ATOM 658 N N . SER A 1 83 ? 6.258 2.678 8.375 1 90.31 83 SER A N 1
ATOM 659 C CA . SER A 1 83 ? 5.766 3.057 9.695 1 90.31 83 SER A CA 1
ATOM 660 C C . SER A 1 83 ? 5.016 1.906 10.359 1 90.31 83 SER A C 1
ATOM 662 O O . SER A 1 83 ? 4.57 0.978 9.68 1 90.31 83 SER A O 1
ATOM 664 N N . TYR A 1 84 ? 4.918 1.991 11.672 1 81.81 84 TYR A N 1
ATOM 665 C CA . TYR A 1 84 ? 4.012 1.124 12.414 1 81.81 84 TYR A CA 1
ATOM 666 C C . TYR A 1 84 ? 2.572 1.614 12.297 1 81.81 84 TYR A C 1
ATOM 668 O O . TYR A 1 84 ? 2.314 2.676 11.727 1 81.81 84 TYR A O 1
ATOM 676 N N . ASN A 1 85 ? 1.714 0.707 12.766 1 72.5 85 ASN A N 1
ATOM 677 C CA . ASN A 1 85 ? 0.32 1.135 12.82 1 72.5 85 ASN A CA 1
ATOM 678 C C . ASN A 1 85 ? 0.121 2.266 13.828 1 72.5 85 ASN A C 1
ATOM 680 O O . ASN A 1 85 ? 0.302 2.072 15.031 1 72.5 85 ASN A O 1
ATOM 684 N N . SER A 1 86 ? 0.07 3.441 13.406 1 75.31 86 SER A N 1
ATOM 685 C CA . SER A 1 86 ? -0.167 4.633 14.211 1 75.31 86 SER A CA 1
ATOM 686 C C . SER A 1 86 ? -1.211 5.539 13.57 1 75.31 86 SER A C 1
ATOM 688 O O . SER A 1 86 ? -1.549 5.371 12.398 1 75.31 86 SER A O 1
ATOM 690 N N . MET A 1 87 ? -1.681 6.512 14.391 1 77.06 87 MET A N 1
ATOM 691 C CA . MET A 1 87 ? -2.67 7.465 13.891 1 77.06 87 MET A CA 1
ATOM 692 C C . MET A 1 87 ? -2.111 8.273 12.727 1 77.06 87 MET A C 1
ATOM 694 O O . MET A 1 87 ? -2.848 8.633 11.812 1 77.06 87 MET A O 1
ATOM 698 N N . ASP A 1 88 ? -0.766 8.484 12.758 1 85.38 88 ASP A N 1
ATOM 699 C CA . ASP A 1 88 ? -0.141 9.289 11.711 1 85.38 88 ASP A CA 1
ATOM 700 C C . ASP A 1 88 ? 0.12 8.453 10.461 1 85.38 88 ASP A C 1
ATOM 702 O O . ASP A 1 88 ? 0.287 9 9.367 1 85.38 88 ASP A O 1
ATOM 706 N N . ALA A 1 89 ? 0.105 7.203 10.68 1 85.5 89 ALA A N 1
ATOM 707 C CA . ALA A 1 89 ? 0.49 6.324 9.578 1 85.5 89 ALA A CA 1
ATOM 708 C C . ALA A 1 89 ? -0.535 6.379 8.445 1 85.5 89 ALA A C 1
ATOM 710 O O . ALA A 1 89 ? -0.205 6.117 7.285 1 85.5 89 ALA A O 1
ATOM 711 N N . ILE A 1 90 ? -1.722 6.785 8.727 1 86.62 90 ILE A N 1
ATOM 712 C CA . ILE A 1 90 ? -2.77 6.785 7.711 1 86.62 90 ILE A CA 1
ATOM 713 C C . ILE A 1 90 ? -2.635 8.023 6.832 1 86.62 90 ILE A C 1
ATOM 715 O O . ILE A 1 90 ? -3.123 8.047 5.699 1 86.62 90 ILE A O 1
ATOM 719 N N . LEU A 1 91 ? -1.979 9.023 7.332 1 93.31 91 LEU A N 1
ATOM 720 C CA . LEU A 1 91 ? -1.95 10.32 6.656 1 93.31 91 LEU A CA 1
ATOM 721 C C . LEU A 1 91 ? -1.247 10.211 5.309 1 93.31 91 LEU A C 1
ATOM 723 O O . LEU A 1 91 ? -1.812 10.578 4.277 1 93.31 91 LEU A O 1
ATOM 727 N N . PRO A 1 92 ? -0.07 9.648 5.254 1 95.25 92 PRO A N 1
ATOM 728 C CA . PRO A 1 92 ? 0.561 9.516 3.939 1 95.25 92 PRO A CA 1
ATOM 729 C C . PRO A 1 92 ? -0.234 8.625 2.99 1 95.25 92 PRO A C 1
ATOM 731 O O . PRO A 1 92 ? -0.263 8.867 1.781 1 95.25 92 PRO A O 1
ATOM 734 N N . VAL A 1 93 ? -0.844 7.684 3.533 1 90.38 93 VAL A N 1
ATOM 735 C CA . VAL A 1 93 ? -1.567 6.723 2.707 1 90.38 93 VAL A CA 1
ATOM 736 C C . VAL A 1 93 ? -2.75 7.41 2.027 1 90.38 93 VAL A C 1
ATOM 738 O O . VAL A 1 93 ? -2.822 7.465 0.797 1 90.38 93 VAL A O 1
ATOM 741 N N . TYR A 1 94 ? -3.58 8.062 2.762 1 91 94 TYR A N 1
ATOM 742 C CA . TYR A 1 94 ? -4.777 8.695 2.211 1 91 94 TYR A CA 1
ATOM 743 C C . TYR A 1 94 ? -4.41 9.883 1.328 1 91 94 TYR A C 1
ATOM 745 O O . TYR A 1 94 ? -5.008 10.078 0.268 1 91 94 TYR A O 1
ATOM 753 N N . SER A 1 95 ? -3.492 10.617 1.814 1 95.31 95 SER A N 1
ATOM 754 C CA . SER A 1 95 ? -3.135 11.797 1.033 1 95.31 95 SER A CA 1
ATOM 755 C C . SER A 1 95 ? -2.551 11.406 -0.32 1 95.31 95 SER A C 1
ATOM 757 O O . SER A 1 95 ? -2.764 12.102 -1.317 1 95.31 95 SER A O 1
ATOM 759 N N . THR A 1 96 ? -1.806 10.328 -0.348 1 93.25 96 THR A N 1
ATOM 760 C CA . THR A 1 96 ? -1.29 9.797 -1.604 1 93.25 96 THR A CA 1
ATOM 761 C C . THR A 1 96 ? -2.432 9.422 -2.543 1 93.25 96 THR A C 1
ATOM 763 O O . THR A 1 96 ? -2.393 9.734 -3.734 1 93.25 96 THR A O 1
ATOM 766 N N . LEU A 1 97 ? -3.404 8.805 -2.014 1 89.75 97 LEU A N 1
ATOM 767 C CA . LEU A 1 97 ? -4.559 8.398 -2.807 1 89.75 97 LEU A CA 1
ATOM 768 C C . LEU A 1 97 ? -5.32 9.617 -3.326 1 89.75 97 LEU A C 1
ATOM 770 O O . LEU A 1 97 ? -5.844 9.594 -4.441 1 89.75 97 LEU A O 1
ATOM 774 N N . TYR A 1 98 ? -5.352 10.688 -2.547 1 90.94 98 TYR A N 1
ATOM 775 C CA . TYR A 1 98 ? -6 11.914 -2.988 1 90.94 98 TYR A CA 1
ATOM 776 C C . TYR A 1 98 ? -5.383 12.422 -4.285 1 90.94 98 TYR A C 1
ATOM 778 O O . TYR A 1 98 ? -6.062 13.055 -5.098 1 90.94 98 TYR A O 1
ATOM 786 N N . LEU A 1 99 ? -4.156 12.133 -4.48 1 90.31 99 LEU A N 1
ATOM 787 C CA . LEU A 1 99 ? -3.436 12.617 -5.652 1 90.31 99 LEU A CA 1
ATOM 788 C C . LEU A 1 99 ? -3.48 11.602 -6.781 1 90.31 99 LEU A C 1
ATOM 790 O O . LEU A 1 99 ? -2.828 11.781 -7.812 1 90.31 99 LEU A O 1
ATOM 794 N N . ASN A 1 100 ? -4.145 10.578 -6.566 1 85.06 100 ASN A N 1
ATOM 795 C CA . ASN A 1 100 ? -4.172 9.461 -7.512 1 85.06 100 ASN A CA 1
ATOM 796 C C . ASN A 1 100 ? -2.781 8.859 -7.707 1 85.06 100 ASN A C 1
ATOM 798 O O . ASN A 1 100 ? -2.453 8.391 -8.797 1 85.06 100 ASN A O 1
ATOM 802 N N . ALA A 1 101 ? -2.002 9.047 -6.742 1 87.81 101 ALA A N 1
ATOM 803 C CA . ALA A 1 101 ? -0.707 8.367 -6.715 1 87.81 101 ALA A CA 1
ATOM 804 C C . ALA A 1 101 ? -0.819 6.996 -6.059 1 87.81 101 ALA A C 1
ATOM 806 O O . ALA A 1 101 ? -1.896 6.605 -5.602 1 87.81 101 ALA A O 1
ATOM 807 N N . THR A 1 102 ? 0.285 6.281 -6.07 1 84.06 102 THR A N 1
ATOM 808 C CA . THR A 1 102 ? 0.293 4.91 -5.562 1 84.06 102 THR A CA 1
ATOM 809 C C . THR A 1 102 ? 0.993 4.84 -4.207 1 84.06 102 THR A C 1
ATOM 811 O O . THR A 1 102 ? 2.08 5.395 -4.035 1 84.06 102 THR A O 1
ATOM 814 N N . THR A 1 103 ? 0.297 4.145 -3.277 1 88.12 103 THR A N 1
ATOM 815 C CA . THR A 1 103 ? 0.889 4.023 -1.95 1 88.12 103 THR A CA 1
ATOM 816 C C . THR A 1 103 ? 1.336 2.59 -1.687 1 88.12 103 THR A C 1
ATOM 818 O O . THR A 1 103 ? 0.63 1.64 -2.033 1 88.12 103 THR A O 1
ATOM 821 N N . VAL A 1 104 ? 2.482 2.457 -1.159 1 84.69 104 VAL A N 1
ATOM 822 C CA . VAL A 1 104 ? 3.045 1.2 -0.677 1 84.69 104 VAL A CA 1
ATOM 823 C C . VAL A 1 104 ? 3.494 1.357 0.774 1 84.69 104 VAL A C 1
ATOM 825 O O . VAL A 1 104 ? 4.027 2.402 1.156 1 84.69 104 VAL A O 1
ATOM 828 N N . THR A 1 105 ? 3.227 0.342 1.579 1 86.25 105 THR A N 1
ATOM 829 C CA . THR A 1 105 ? 3.658 0.38 2.973 1 86.25 105 THR A CA 1
ATOM 830 C C . THR A 1 105 ? 4.734 -0.669 3.232 1 86.25 105 THR A C 1
ATOM 832 O O . THR A 1 105 ? 4.754 -1.722 2.592 1 86.25 105 THR A O 1
ATOM 835 N N . LEU A 1 106 ? 5.617 -0.3 4.121 1 86.75 106 LEU A N 1
ATOM 836 C CA . LEU A 1 106 ? 6.73 -1.156 4.52 1 86.75 106 LEU A CA 1
ATOM 837 C C . LEU A 1 106 ? 6.836 -1.237 6.039 1 86.75 106 LEU A C 1
ATOM 839 O O . LEU A 1 106 ? 6.754 -0.216 6.727 1 86.75 106 LEU A O 1
ATOM 843 N N . ASP A 1 107 ? 6.977 -2.445 6.52 1 83.19 107 ASP A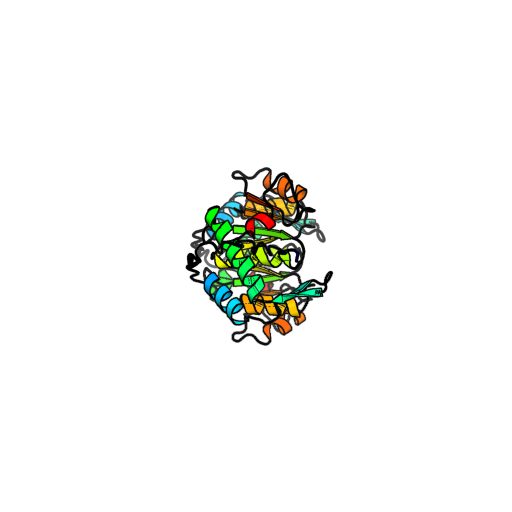 N 1
ATOM 844 C CA . ASP A 1 107 ? 7.195 -2.658 7.945 1 83.19 107 ASP A CA 1
ATOM 845 C C . ASP A 1 107 ? 8.602 -2.234 8.359 1 83.19 107 ASP A C 1
ATOM 847 O O . ASP A 1 107 ? 9.586 -2.693 7.777 1 83.19 107 ASP A O 1
ATOM 851 N N . PRO A 1 108 ? 8.672 -1.45 9.398 1 90.56 108 PRO A N 1
ATOM 852 C CA . PRO A 1 108 ? 9.992 -0.996 9.844 1 90.56 108 PRO A CA 1
ATOM 853 C C . PRO A 1 108 ? 10.875 -2.141 10.336 1 90.56 108 PRO A C 1
ATOM 855 O O . PRO A 1 108 ? 12.086 -1.974 10.469 1 90.56 108 PRO A O 1
ATOM 858 N N . MET A 1 109 ? 10.32 -3.283 10.648 1 85.56 109 MET A N 1
ATOM 859 C CA . MET A 1 109 ? 11.078 -4.402 11.211 1 85.56 109 MET A CA 1
ATOM 860 C C . MET A 1 109 ? 11.516 -5.363 10.109 1 85.56 109 MET A C 1
ATOM 862 O O . MET A 1 109 ? 12.164 -6.375 10.391 1 85.56 109 MET A O 1
ATOM 866 N N . ILE A 1 110 ? 11.266 -5.008 8.93 1 82.19 110 ILE A N 1
ATOM 867 C CA . ILE A 1 110 ? 11.656 -5.863 7.816 1 82.19 110 ILE A CA 1
ATOM 868 C C . ILE A 1 110 ? 13.164 -5.777 7.609 1 82.19 110 ILE A C 1
ATOM 870 O O . ILE A 1 110 ? 13.797 -4.789 7.992 1 82.19 110 ILE A O 1
ATOM 874 N N . SER A 1 111 ? 13.75 -6.773 7.016 1 86 111 SER A N 1
ATOM 875 C CA . SER A 1 111 ? 15.195 -6.809 6.824 1 86 111 SER A CA 1
ATOM 876 C C . SER A 1 111 ? 15.641 -5.773 5.801 1 86 111 SER A C 1
ATOM 878 O O . SER A 1 111 ? 14.867 -5.395 4.918 1 86 111 SER A O 1
ATOM 880 N N . LEU A 1 112 ? 16.875 -5.383 5.938 1 92 112 LEU A N 1
ATOM 881 C CA . LEU A 1 112 ? 17.484 -4.473 4.969 1 92 112 LEU A CA 1
ATOM 882 C C . LEU A 1 112 ? 17.453 -5.078 3.57 1 92 112 LEU A C 1
ATOM 884 O O . LEU A 1 112 ? 17.188 -4.383 2.59 1 92 112 LEU A O 1
ATOM 888 N N . ARG A 1 113 ? 17.734 -6.289 3.506 1 85.19 113 ARG A N 1
ATOM 889 C CA . ARG A 1 113 ? 17.75 -6.977 2.221 1 85.19 113 ARG A CA 1
ATOM 890 C C . ARG A 1 113 ? 16.391 -6.883 1.535 1 85.19 113 ARG A C 1
ATOM 892 O O . ARG A 1 113 ? 16.297 -6.492 0.369 1 85.19 113 ARG A O 1
ATOM 899 N N . ASP A 1 114 ? 15.367 -7.199 2.26 1 81.38 114 ASP A N 1
ATOM 900 C CA . ASP A 1 114 ? 14.023 -7.176 1.693 1 81.38 114 ASP A CA 1
ATOM 901 C C . ASP A 1 114 ? 13.594 -5.75 1.355 1 81.38 114 ASP A C 1
ATOM 903 O O . ASP A 1 114 ? 12.961 -5.512 0.325 1 81.38 114 ASP A O 1
ATOM 907 N N . SER A 1 115 ? 13.953 -4.852 2.215 1 89 115 SER A N 1
ATOM 908 C CA . SER A 1 115 ? 13.648 -3.449 1.949 1 89 115 SER A CA 1
ATOM 909 C C . SER A 1 115 ? 14.352 -2.961 0.686 1 89 115 SER A C 1
ATOM 911 O O . SER A 1 115 ? 13.75 -2.273 -0.14 1 89 115 SER A O 1
ATOM 913 N N . THR A 1 116 ? 15.578 -3.361 0.573 1 90.25 116 THR A N 1
ATOM 914 C CA . THR A 1 116 ? 16.375 -2.963 -0.586 1 90.25 116 THR A CA 1
ATOM 915 C C . THR A 1 116 ? 15.766 -3.52 -1.871 1 90.25 116 THR A C 1
ATOM 917 O O . THR A 1 116 ? 15.609 -2.793 -2.855 1 90.25 116 THR A O 1
ATOM 920 N N . HIS A 1 117 ? 15.383 -4.68 -1.83 1 83.69 117 HIS A N 1
ATOM 921 C CA . HIS A 1 117 ? 14.789 -5.312 -3.004 1 83.69 117 HIS A CA 1
ATOM 922 C C . HIS A 1 117 ? 13.484 -4.633 -3.398 1 83.69 117 HIS A C 1
ATOM 924 O O . HIS A 1 117 ? 13.273 -4.32 -4.574 1 83.69 117 HIS A O 1
ATOM 930 N N . LEU A 1 118 ? 12.641 -4.406 -2.475 1 84.06 118 LEU A N 1
ATOM 931 C CA . LEU A 1 118 ? 11.352 -3.77 -2.742 1 84.06 118 LEU A CA 1
ATOM 932 C C . LEU A 1 118 ? 1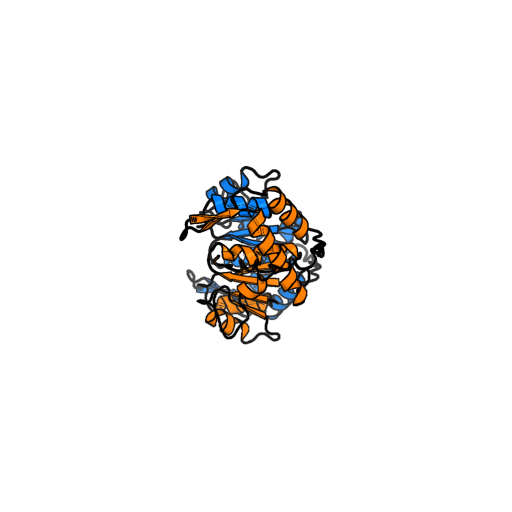1.555 -2.365 -3.305 1 84.06 118 LEU A C 1
ATOM 934 O O . LEU A 1 118 ? 10.977 -2.02 -4.34 1 84.06 118 LEU A O 1
ATOM 938 N N . ILE A 1 119 ? 12.367 -1.623 -2.66 1 91 119 ILE A N 1
ATOM 939 C CA . ILE A 1 119 ? 12.578 -0.228 -3.029 1 91 119 ILE A CA 1
ATOM 940 C C . ILE A 1 119 ? 13.219 -0.151 -4.414 1 91 119 ILE A C 1
ATOM 942 O O . ILE A 1 119 ? 12.844 0.69 -5.23 1 91 119 ILE A O 1
ATOM 946 N N . ASN A 1 120 ? 14.133 -1.015 -4.672 1 87.94 120 ASN A N 1
ATOM 947 C CA . ASN A 1 120 ? 14.75 -1.049 -5.996 1 87.94 120 ASN A CA 1
ATOM 948 C C . ASN A 1 120 ? 13.727 -1.402 -7.074 1 87.94 120 ASN A C 1
ATOM 950 O O . ASN A 1 120 ? 13.797 -0.881 -8.188 1 87.94 120 ASN A O 1
ATOM 954 N N . ALA A 1 121 ? 12.898 -2.211 -6.734 1 83.31 121 ALA A N 1
ATOM 955 C CA . ALA A 1 121 ? 11.914 -2.688 -7.703 1 83.31 121 ALA A CA 1
ATOM 956 C C . ALA A 1 121 ? 10.883 -1.61 -8.016 1 83.31 121 ALA A C 1
ATOM 958 O O . ALA A 1 121 ? 10.414 -1.494 -9.148 1 83.31 121 ALA A O 1
ATOM 959 N N . ILE A 1 122 ? 10.516 -0.809 -6.988 1 85.94 122 ILE A N 1
ATOM 960 C CA . ILE A 1 122 ? 9.383 0.084 -7.211 1 85.94 122 ILE A CA 1
ATOM 961 C C . ILE A 1 122 ? 9.883 1.515 -7.395 1 85.94 122 ILE A C 1
ATOM 963 O O . ILE A 1 122 ? 9.156 2.373 -7.898 1 85.94 122 ILE A O 1
ATOM 967 N N . SER A 1 123 ? 11.102 1.836 -6.926 1 89.25 123 SER A N 1
ATOM 968 C CA . SER A 1 123 ? 11.719 3.15 -7.086 1 89.25 123 SER A CA 1
ATOM 969 C C . SER A 1 123 ? 10.766 4.262 -6.645 1 89.25 123 SER A C 1
ATOM 971 O O . SER A 1 123 ? 10.375 5.102 -7.453 1 89.25 123 SER A O 1
ATOM 973 N N . PRO A 1 124 ? 10.477 4.328 -5.363 1 94.12 124 PRO A N 1
ATOM 974 C CA . PRO A 1 124 ? 9.555 5.359 -4.887 1 94.12 124 PRO A CA 1
ATOM 975 C C . PRO A 1 124 ? 10.109 6.77 -5.055 1 94.12 124 PRO A C 1
ATOM 977 O O . PRO A 1 124 ? 11.32 6.977 -4.98 1 94.12 124 PRO A O 1
ATOM 980 N N . LYS A 1 125 ? 9.156 7.691 -5.27 1 95.44 125 LYS A N 1
ATOM 981 C CA . LYS A 1 125 ? 9.531 9.094 -5.406 1 95.44 125 LYS A CA 1
ATOM 982 C C . LYS A 1 125 ? 9.688 9.758 -4.039 1 95.44 125 LYS A C 1
ATOM 984 O O . LYS A 1 125 ? 10.492 10.672 -3.877 1 95.44 125 LYS A O 1
ATOM 989 N N . LEU A 1 126 ? 8.953 9.391 -3.15 1 97.5 126 LEU A N 1
ATOM 990 C CA . LEU A 1 126 ? 8.914 9.938 -1.8 1 97.5 126 LEU A CA 1
ATOM 991 C C . LEU A 1 126 ? 8.719 8.828 -0.77 1 97.5 126 LEU A C 1
ATOM 993 O O . LEU A 1 126 ? 7.965 7.883 -1.005 1 97.5 126 LEU A O 1
ATOM 997 N N . ILE A 1 127 ? 9.438 8.969 0.372 1 97.75 127 ILE A N 1
ATOM 998 C CA . ILE A 1 127 ? 9.328 8 1.46 1 97.75 127 ILE A CA 1
ATOM 999 C C . ILE A 1 127 ? 8.977 8.727 2.76 1 97.75 127 ILE A C 1
ATOM 1001 O O . ILE A 1 127 ? 9.711 9.625 3.189 1 97.75 127 ILE A O 1
ATOM 1005 N N . PHE A 1 128 ? 7.855 8.336 3.35 1 97.75 128 PHE A N 1
ATOM 1006 C CA . PHE A 1 128 ? 7.566 8.68 4.734 1 97.75 128 PHE A CA 1
ATOM 1007 C C . PHE A 1 128 ? 8.078 7.598 5.684 1 97.75 128 PHE A C 1
ATOM 1009 O O . PHE A 1 128 ? 7.785 6.418 5.496 1 97.75 128 PHE A O 1
ATOM 1016 N N . VAL A 1 129 ? 8.805 8.047 6.734 1 97.56 129 VAL A N 1
ATOM 1017 C CA . VAL A 1 129 ? 9.461 7.027 7.555 1 97.56 129 VAL A CA 1
ATOM 1018 C C . VAL A 1 129 ? 9.445 7.457 9.016 1 97.56 129 VAL A C 1
ATOM 1020 O O . VAL A 1 129 ? 9.641 8.633 9.328 1 97.56 129 VAL A O 1
ATOM 1023 N N . VAL A 1 130 ? 9.195 6.469 9.883 1 95.88 130 VAL A N 1
ATOM 1024 C CA . VAL A 1 130 ? 9.312 6.734 11.312 1 95.88 130 VAL A CA 1
ATOM 1025 C C . VAL A 1 130 ? 10.789 6.895 11.688 1 95.88 130 VAL A C 1
ATOM 1027 O O . VAL A 1 130 ? 11.664 6.316 11.039 1 95.88 130 VAL A O 1
ATOM 1030 N N . PRO A 1 131 ? 11.078 7.621 12.781 1 96.44 131 PRO A N 1
ATOM 1031 C CA . PRO A 1 131 ? 12.469 7.887 13.156 1 96.44 131 PRO A CA 1
ATOM 1032 C C . PRO A 1 131 ? 13.273 6.609 13.359 1 96.44 131 PRO A C 1
ATOM 1034 O O . PRO A 1 131 ? 14.445 6.547 12.984 1 96.44 131 PRO A O 1
ATOM 1037 N N . GLU A 1 132 ? 12.688 5.613 13.883 1 95.69 132 GLU A N 1
ATOM 1038 C CA . GLU A 1 132 ? 13.375 4.375 14.25 1 95.69 132 GLU A CA 1
ATOM 1039 C C . GLU A 1 132 ? 13.836 3.611 13.008 1 95.69 132 GLU A C 1
ATOM 1041 O O . GLU A 1 132 ? 14.703 2.74 13.102 1 95.69 132 GLU A O 1
ATOM 1046 N N . ALA A 1 133 ? 13.242 3.949 11.883 1 96.62 133 ALA A N 1
ATOM 1047 C CA . ALA A 1 133 ? 13.539 3.164 10.688 1 96.62 133 ALA A CA 1
ATOM 1048 C C . ALA A 1 133 ? 14.336 3.98 9.672 1 96.62 133 ALA A C 1
ATOM 1050 O O . ALA A 1 133 ? 14.477 3.58 8.516 1 96.62 133 ALA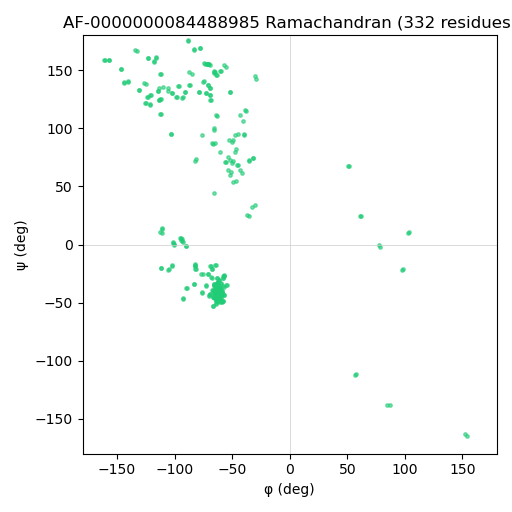 A O 1
ATOM 1051 N N . ILE A 1 134 ? 14.867 5.09 10.086 1 97.5 134 ILE A N 1
ATOM 1052 C CA . ILE A 1 134 ? 15.602 5.973 9.188 1 97.5 134 ILE A CA 1
ATOM 1053 C C . ILE A 1 134 ? 16.844 5.25 8.648 1 97.5 134 ILE A C 1
ATOM 1055 O O . ILE A 1 134 ? 17.094 5.281 7.445 1 97.5 134 ILE A O 1
ATOM 1059 N N . ALA A 1 135 ? 17.594 4.641 9.508 1 97.5 135 ALA A N 1
ATOM 1060 C CA . ALA A 1 135 ? 18.812 3.939 9.086 1 97.5 135 ALA A CA 1
ATOM 1061 C C . ALA A 1 135 ? 18.484 2.84 8.078 1 97.5 135 ALA A C 1
ATOM 1063 O O . ALA A 1 135 ? 19.234 2.619 7.125 1 97.5 135 ALA A O 1
ATOM 1064 N N . LEU A 1 136 ? 17.391 2.152 8.312 1 97.06 136 LEU A N 1
ATOM 1065 C CA . LEU A 1 136 ? 16.953 1.114 7.395 1 97.06 136 LEU A CA 1
ATOM 1066 C C . LEU A 1 136 ? 16.703 1.69 6.004 1 97.06 136 LEU A C 1
ATOM 1068 O O . LEU A 1 136 ? 17.188 1.146 5.008 1 97.06 136 LEU A O 1
ATOM 1072 N N . ILE A 1 137 ? 16 2.768 5.914 1 97.75 137 ILE A N 1
ATOM 1073 C CA . ILE A 1 137 ? 15.648 3.395 4.645 1 97.75 137 ILE A CA 1
ATOM 1074 C C . ILE A 1 137 ? 16.906 3.932 3.965 1 97.75 137 ILE A C 1
ATOM 1076 O O . ILE A 1 137 ? 17.094 3.746 2.76 1 97.75 137 ILE A O 1
ATOM 1080 N N . GLU A 1 138 ? 17.75 4.605 4.754 1 97.81 138 GLU A N 1
ATOM 1081 C CA . GLU A 1 138 ? 19 5.117 4.188 1 97.81 138 GLU A CA 1
ATOM 1082 C C . GLU A 1 138 ? 19.828 3.994 3.568 1 97.81 138 GLU A C 1
ATOM 1084 O O . GLU A 1 138 ? 20.391 4.156 2.484 1 97.81 138 GLU A O 1
ATOM 1089 N N . GLY A 1 139 ? 19.891 2.92 4.262 1 97.56 139 GLY A N 1
ATOM 1090 C CA . GLY A 1 139 ? 20.594 1.763 3.721 1 97.56 139 GLY A CA 1
ATOM 1091 C C . GLY A 1 139 ? 19.953 1.214 2.463 1 97.56 139 GLY A C 1
ATOM 1092 O O . GLY A 1 139 ? 20.641 0.842 1.514 1 97.56 139 GLY A O 1
ATOM 1093 N N . ALA A 1 140 ? 18.688 1.161 2.439 1 96.12 140 ALA A N 1
ATOM 1094 C CA . ALA A 1 140 ? 17.938 0.537 1.352 1 96.12 140 ALA A CA 1
ATOM 1095 C C . ALA A 1 140 ? 18.016 1.378 0.08 1 96.12 140 ALA A C 1
ATOM 1097 O O . ALA A 1 140 ? 17.922 0.847 -1.029 1 96.12 140 ALA A O 1
ATOM 1098 N N . ILE A 1 141 ? 18.234 2.703 0.205 1 96.69 141 ILE A N 1
ATOM 1099 C CA . ILE A 1 141 ? 18.188 3.557 -0.977 1 96.69 141 ILE A CA 1
ATOM 1100 C C . ILE A 1 141 ? 19.609 3.855 -1.455 1 96.69 141 ILE A C 1
ATOM 1102 O O . ILE A 1 141 ? 19.797 4.598 -2.42 1 96.69 141 ILE A O 1
ATOM 1106 N N . ALA A 1 142 ? 20.547 3.332 -0.771 1 95.19 142 ALA A N 1
ATOM 1107 C CA . ALA A 1 142 ? 21.953 3.691 -0.995 1 95.19 142 ALA A CA 1
ATOM 1108 C C . ALA A 1 142 ? 22.359 3.43 -2.441 1 95.19 142 ALA A C 1
ATOM 1110 O O . ALA A 1 142 ? 23.203 4.137 -2.992 1 95.19 142 ALA A O 1
ATOM 1111 N N . ASN A 1 143 ? 21.734 2.518 -3.15 1 87.62 143 ASN A N 1
ATOM 1112 C CA . ASN A 1 143 ? 22.172 2.133 -4.484 1 87.62 143 ASN A CA 1
ATOM 1113 C C . ASN A 1 143 ? 21.172 2.553 -5.555 1 87.62 143 ASN A C 1
ATOM 1115 O O . ASN A 1 143 ? 21.297 2.148 -6.715 1 87.62 143 ASN A O 1
ATOM 1119 N N . LEU A 1 144 ? 20.234 3.328 -5.207 1 89.75 144 LEU A N 1
ATOM 1120 C CA . LEU A 1 144 ? 19.266 3.795 -6.195 1 89.75 144 LEU A CA 1
ATOM 1121 C C . LEU A 1 144 ? 19.875 4.863 -7.094 1 89.75 144 LEU A C 1
ATOM 1123 O O . LEU A 1 144 ? 20.688 5.68 -6.637 1 89.75 144 LEU A O 1
ATOM 1127 N N . LYS A 1 145 ? 19.531 4.738 -8.289 1 86 145 LYS A N 1
ATOM 1128 C CA . LYS A 1 145 ? 20.016 5.734 -9.242 1 86 145 LYS A CA 1
ATOM 1129 C C . LYS A 1 145 ? 19.484 7.125 -8.891 1 86 145 LYS A C 1
ATOM 1131 O O . LYS A 1 145 ? 20.234 8.102 -8.945 1 86 145 LYS A O 1
ATOM 1136 N N . GLU A 1 146 ? 18.281 7.301 -8.625 1 90 146 GLU A N 1
ATOM 1137 C CA . GLU A 1 146 ? 17.656 8.539 -8.18 1 90 146 GLU A CA 1
ATOM 1138 C C . GLU A 1 146 ? 17.172 8.422 -6.734 1 90 146 GLU A C 1
ATOM 1140 O O . GLU A 1 146 ? 16.359 7.539 -6.414 1 90 146 GLU A O 1
ATOM 1145 N N . ALA A 1 147 ? 17.625 9.352 -5.934 1 92.69 147 ALA A N 1
ATOM 1146 C CA . ALA A 1 147 ? 17.266 9.289 -4.52 1 92.69 147 ALA A CA 1
ATOM 1147 C C . ALA A 1 147 ? 15.844 9.805 -4.289 1 92.69 147 ALA A C 1
ATOM 1149 O O . ALA A 1 147 ? 15.484 10.875 -4.773 1 92.69 147 ALA A O 1
ATOM 1150 N N . PRO A 1 148 ? 15.086 9.102 -3.609 1 96.81 148 PRO A N 1
ATOM 1151 C CA . PRO A 1 148 ? 13.758 9.602 -3.24 1 96.81 148 PRO A CA 1
ATOM 1152 C C . PRO A 1 148 ? 13.82 10.711 -2.193 1 96.81 148 PRO A C 1
ATOM 1154 O O . PRO A 1 148 ? 14.828 10.859 -1.501 1 96.81 148 PRO A O 1
ATOM 1157 N N . GLY A 1 149 ? 12.742 11.578 -2.184 1 97.12 149 GLY A N 1
ATOM 1158 C CA . GLY A 1 149 ? 12.578 12.406 -0.999 1 97.12 149 GLY A CA 1
ATOM 1159 C C . GLY A 1 149 ? 12.297 11.602 0.255 1 97.12 149 GLY A C 1
ATOM 1160 O O . GLY A 1 149 ? 11.648 10.555 0.195 1 97.12 149 GLY A O 1
ATOM 1161 N N . ILE A 1 150 ? 12.828 12.125 1.383 1 98.06 150 ILE A N 1
ATOM 1162 C CA . ILE A 1 150 ? 12.586 11.477 2.664 1 98.06 150 ILE A CA 1
ATOM 1163 C C . ILE A 1 150 ? 11.883 12.438 3.615 1 98.06 150 ILE A C 1
ATOM 1165 O O . ILE A 1 150 ? 12.312 13.586 3.771 1 98.06 150 ILE A O 1
ATOM 1169 N N . VAL A 1 151 ? 10.836 11.984 4.156 1 98.12 151 VAL A N 1
ATOM 1170 C CA . VAL A 1 151 ? 10.102 12.742 5.168 1 98.12 151 VAL A CA 1
ATOM 1171 C C . VAL A 1 151 ? 9.977 11.914 6.445 1 98.12 151 VAL A C 1
ATOM 1173 O O . VAL A 1 151 ? 9.445 10.805 6.422 1 98.12 151 VAL A O 1
ATOM 1176 N N . VAL A 1 152 ? 10.391 12.508 7.547 1 97.75 152 VAL A N 1
ATOM 1177 C CA . VAL A 1 152 ? 10.383 11.789 8.812 1 97.75 152 VAL A CA 1
ATOM 1178 C C . VAL A 1 152 ? 9.078 12.055 9.555 1 97.75 152 VAL A C 1
ATOM 1180 O O . VAL A 1 152 ? 8.664 13.211 9.703 1 97.75 152 VAL A O 1
ATOM 1183 N N . MET A 1 153 ? 8.43 11.008 9.914 1 96.19 153 MET A N 1
ATOM 1184 C CA . MET A 1 153 ? 7.211 11.102 10.719 1 96.19 153 MET A CA 1
ATOM 1185 C C . MET A 1 153 ? 7.551 11.273 12.195 1 96.19 153 MET A C 1
ATOM 1187 O O . MET A 1 153 ? 7.344 10.359 12.992 1 96.19 153 MET A O 1
ATOM 1191 N N . GLY A 1 154 ? 7.941 12.234 12.586 1 92.88 154 GLY A N 1
ATOM 1192 C CA . GLY A 1 154 ? 8.461 12.656 13.875 1 92.88 154 GLY A CA 1
ATOM 1193 C C . GLY A 1 154 ? 9.445 13.805 13.773 1 92.88 154 GLY A C 1
ATOM 1194 O O . GLY A 1 154 ? 9.422 14.57 12.812 1 92.88 154 GLY A O 1
ATOM 1195 N N . SER A 1 155 ? 10.156 13.969 14.805 1 91.5 155 SER A N 1
ATOM 1196 C CA . SER A 1 155 ? 11.148 15.031 14.797 1 91.5 155 SER A CA 1
ATOM 1197 C C . SER A 1 155 ? 12.477 14.555 14.227 1 91.5 155 SER A C 1
ATOM 1199 O O . SER A 1 155 ? 12.891 13.422 14.477 1 91.5 155 SER A O 1
ATOM 1201 N N . HIS A 1 156 ? 13.023 15.414 13.414 1 92.25 156 HIS A N 1
ATOM 1202 C CA . HIS A 1 156 ? 14.336 15.117 12.836 1 92.25 156 HIS A CA 1
ATOM 1203 C C . HIS A 1 156 ? 15.008 16.375 12.32 1 92.25 156 HIS A C 1
ATOM 1205 O O . HIS A 1 156 ? 14.336 17.359 11.992 1 92.25 156 HIS A O 1
ATOM 1211 N N . ASN A 1 157 ? 16.328 16.312 12.195 1 92.62 157 ASN A N 1
ATOM 1212 C CA . ASN A 1 157 ? 17.062 17.516 11.812 1 92.62 157 ASN A CA 1
ATOM 1213 C C . ASN A 1 157 ? 17.656 17.391 10.414 1 92.62 157 ASN A C 1
ATOM 1215 O O . ASN A 1 157 ? 18.031 18.391 9.797 1 92.62 157 ASN A O 1
ATOM 1219 N N . LYS A 1 158 ? 17.828 16.328 9.898 1 93.94 158 LYS A N 1
ATOM 1220 C CA . LYS A 1 158 ? 18.453 16.094 8.609 1 93.94 158 LYS A CA 1
ATOM 1221 C C . LYS A 1 158 ? 17.438 16.109 7.477 1 93.94 158 LYS A C 1
ATOM 1223 O O . LYS A 1 158 ? 17.703 16.625 6.395 1 93.94 158 LYS A O 1
ATOM 1228 N N . TYR A 1 159 ? 16.312 15.609 7.707 1 96.12 159 TYR A N 1
ATOM 1229 C CA . TYR A 1 159 ? 15.281 15.453 6.68 1 96.12 159 TYR A CA 1
ATOM 1230 C C . TYR A 1 159 ? 14.055 16.297 7 1 96.12 159 TYR A C 1
ATOM 1232 O O . TYR A 1 159 ? 13.875 16.734 8.141 1 96.12 159 TYR A O 1
ATOM 1240 N N . ALA A 1 160 ? 13.219 16.547 5.887 1 95.56 160 ALA A N 1
ATOM 1241 C CA . ALA A 1 160 ? 11.914 17.141 6.125 1 95.56 160 ALA A CA 1
ATOM 1242 C C . ALA A 1 160 ? 11.094 16.312 7.113 1 95.56 160 ALA A C 1
ATOM 1244 O O . ALA A 1 160 ? 11.328 15.109 7.258 1 95.56 160 ALA A O 1
ATOM 1245 N N . THR A 1 161 ? 10.18 17 7.812 1 96.44 161 THR A N 1
ATOM 1246 C CA . THR A 1 161 ? 9.367 16.312 8.805 1 96.44 161 THR A CA 1
ATOM 1247 C C . THR A 1 161 ? 7.887 16.375 8.438 1 96.44 161 THR A C 1
ATOM 1249 O O . THR A 1 161 ? 7.473 17.25 7.672 1 96.44 161 THR A O 1
ATOM 1252 N N . LEU A 1 162 ? 7.156 15.391 9 1 95.31 162 LEU A N 1
ATOM 1253 C CA . LEU A 1 162 ? 5.719 15.336 8.758 1 95.31 162 LEU A CA 1
ATOM 1254 C C . LEU A 1 162 ? 5.055 16.656 9.125 1 95.31 162 LEU A C 1
ATOM 1256 O O . LEU A 1 162 ? 4.117 17.094 8.453 1 95.31 162 LEU A O 1
ATOM 1260 N N . SER A 1 163 ? 5.559 17.312 10.148 1 93.38 163 SER A N 1
ATOM 1261 C CA . SER A 1 163 ? 5 18.578 10.594 1 93.38 163 SER A CA 1
ATOM 1262 C C . SER A 1 163 ? 5.062 19.625 9.484 1 93.38 163 SER A C 1
ATOM 1264 O O . SER A 1 163 ? 4.172 20.484 9.375 1 93.38 163 SER A O 1
ATOM 1266 N N . GLU A 1 164 ? 6.051 19.609 8.656 1 92.94 164 GLU A N 1
ATOM 1267 C CA . GLU A 1 164 ? 6.199 20.547 7.551 1 92.94 164 GLU A CA 1
ATOM 1268 C C . GLU A 1 164 ? 5.117 20.328 6.496 1 92.94 164 GLU A C 1
ATOM 1270 O O . GLU A 1 164 ? 4.742 21.266 5.781 1 92.94 164 GLU A O 1
ATOM 1275 N N . PHE A 1 165 ? 4.652 19.141 6.383 1 93.25 165 PHE A N 1
ATOM 1276 C CA . PHE A 1 165 ? 3.637 18.797 5.395 1 93.25 165 PHE A CA 1
ATOM 1277 C C . PHE A 1 165 ? 2.246 19.156 5.898 1 93.25 165 PHE A C 1
ATOM 1279 O O . PHE A 1 165 ? 1.29 19.219 5.121 1 93.25 165 PHE A O 1
ATOM 1286 N N . LEU A 1 166 ? 2.172 19.359 7.207 1 91.56 166 LEU A N 1
ATOM 1287 C CA . LEU A 1 166 ? 0.859 19.578 7.805 1 91.56 166 LEU A CA 1
ATOM 1288 C C . LEU A 1 166 ? 0.621 21.062 8.07 1 91.56 166 LEU A C 1
ATOM 1290 O O . LEU A 1 166 ? -0.421 21.438 8.609 1 91.56 166 LEU A O 1
ATOM 1294 N N . LYS A 1 167 ? 1.586 21.844 7.699 1 86.06 167 LYS A N 1
ATOM 1295 C CA . LYS A 1 167 ? 1.463 23.281 7.93 1 86.06 167 LYS A CA 1
ATOM 1296 C C . LYS A 1 167 ? 0.419 23.906 7.008 1 86.06 167 LYS A C 1
ATOM 1298 O O . LYS A 1 167 ? 0.339 23.547 5.828 1 86.06 167 LYS A O 1
ATOM 1303 N N . PRO A 1 168 ? -0.426 24.797 7.512 1 74.31 168 PRO A N 1
ATOM 1304 C CA . PRO A 1 168 ? -1.399 25.5 6.68 1 74.31 168 PRO A CA 1
ATOM 1305 C C . PRO A 1 168 ? -0.741 26.438 5.668 1 74.31 168 PRO A C 1
ATOM 1307 O O . PRO A 1 168 ? 0.376 26.922 5.895 1 74.31 168 PRO A O 1
ATOM 1310 N N . MET B 1 1 ? 11.922 -58.469 -20.594 1 28.64 1 MET B N 1
ATOM 1311 C CA . MET B 1 1 ? 11.867 -57.406 -21.609 1 28.64 1 MET B CA 1
ATOM 1312 C C . MET B 1 1 ? 10.844 -56.344 -21.219 1 28.64 1 MET B C 1
ATOM 1314 O O . MET B 1 1 ? 9.648 -56.5 -21.484 1 28.64 1 MET B O 1
ATOM 1318 N N . ASP B 1 2 ? 10.844 -55.875 -19.969 1 30.64 2 ASP B N 1
ATOM 1319 C CA . ASP B 1 2 ? 10 -55.156 -19.031 1 30.64 2 ASP B CA 1
ATOM 1320 C C . ASP B 1 2 ? 9.773 -53.719 -19.484 1 30.64 2 ASP B C 1
ATOM 1322 O O . ASP B 1 2 ? 10.727 -52.938 -19.578 1 30.64 2 ASP B O 1
ATOM 1326 N N . LYS B 1 3 ? 8.742 -53.469 -20.359 1 29.48 3 LYS B N 1
ATOM 1327 C CA . LYS B 1 3 ? 8.352 -52.312 -21.156 1 29.48 3 LYS B CA 1
ATOM 1328 C C . LYS B 1 3 ? 7.941 -51.156 -20.281 1 29.48 3 LYS B C 1
ATOM 1330 O O . LYS B 1 3 ? 6.805 -51.094 -19.797 1 29.48 3 LYS B O 1
ATOM 1335 N N . GLN B 1 4 ? 8.609 -50.844 -19.281 1 27.56 4 GLN B N 1
ATOM 1336 C CA . GLN B 1 4 ? 8.133 -49.781 -18.406 1 27.56 4 GLN B CA 1
ATOM 1337 C C . GLN B 1 4 ? 7.836 -48.5 -19.203 1 27.56 4 GLN B C 1
ATOM 1339 O O . GLN B 1 4 ? 8.734 -47.906 -19.812 1 27.56 4 GLN B O 1
ATOM 1344 N N . ALA B 1 5 ? 6.551 -48.344 -19.703 1 30.67 5 ALA B N 1
ATOM 1345 C CA . ALA B 1 5 ? 5.93 -47.219 -20.406 1 30.67 5 ALA B CA 1
ATOM 1346 C C . ALA B 1 5 ? 6.219 -45.906 -19.688 1 30.67 5 ALA B C 1
ATOM 1348 O O . ALA B 1 5 ? 5.762 -45.688 -18.547 1 30.67 5 ALA B O 1
ATOM 1349 N N . HIS B 1 6 ? 7.367 -45.25 -19.812 1 26.28 6 HIS B N 1
ATOM 1350 C CA . HIS B 1 6 ? 7.695 -43.906 -19.328 1 26.28 6 HIS B CA 1
ATOM 1351 C C . HIS B 1 6 ? 6.66 -42.875 -19.781 1 26.28 6 HIS B C 1
ATOM 1353 O O . HIS B 1 6 ? 6.598 -42.531 -20.969 1 26.28 6 HIS B O 1
ATOM 1359 N N . ARG B 1 7 ? 5.379 -42.938 -19.469 1 27.12 7 ARG B N 1
ATOM 1360 C CA . ARG B 1 7 ? 4.406 -41.938 -19.859 1 27.12 7 ARG B CA 1
ATOM 1361 C C . ARG B 1 7 ? 4.914 -40.531 -19.531 1 27.12 7 ARG B C 1
ATOM 1363 O O . ARG B 1 7 ? 5.152 -40.188 -18.375 1 27.12 7 ARG B O 1
ATOM 1370 N N . LYS B 1 8 ? 5.609 -39.906 -20.469 1 30.48 8 LYS B N 1
ATOM 1371 C CA . LYS B 1 8 ? 6.051 -38.5 -20.594 1 30.48 8 LYS B CA 1
ATOM 1372 C C . LYS B 1 8 ? 4.883 -37.531 -20.453 1 30.48 8 LYS B C 1
ATOM 1374 O O . LYS B 1 8 ? 3.93 -37.594 -21.234 1 30.48 8 LYS B O 1
ATOM 1379 N N . GLY B 1 9 ? 4.348 -37.281 -19.281 1 31.16 9 GLY B N 1
ATOM 1380 C CA . GLY B 1 9 ? 3.229 -36.375 -18.984 1 31.16 9 GLY B CA 1
ATOM 1381 C C . GLY B 1 9 ? 3.275 -35.094 -19.75 1 31.16 9 GLY B C 1
ATOM 1382 O O . GLY B 1 9 ? 4.348 -34.5 -19.953 1 31.16 9 GLY B O 1
ATOM 1383 N N . ASN B 1 10 ? 2.461 -34.75 -20.812 1 27.62 10 ASN B N 1
ATOM 1384 C CA . ASN B 1 10 ? 2.107 -33.688 -21.734 1 27.62 10 ASN B CA 1
ATOM 1385 C C . ASN B 1 10 ? 1.913 -32.344 -21 1 27.62 10 ASN B C 1
ATOM 1387 O O . ASN B 1 10 ? 0.845 -32.094 -20.453 1 27.62 10 ASN B O 1
ATOM 1391 N N . ILE B 1 11 ? 2.85 -31.844 -20.234 1 30.14 11 ILE B N 1
ATOM 1392 C CA . ILE B 1 11 ? 2.746 -30.484 -19.719 1 30.14 11 ILE B CA 1
ATOM 1393 C C . ILE B 1 11 ? 2.426 -29.516 -20.859 1 30.14 11 ILE B C 1
ATOM 1395 O O . ILE B 1 11 ? 3.219 -29.359 -21.797 1 30.14 11 ILE B O 1
ATOM 1399 N N . VAL B 1 12 ? 1.254 -29.484 -21.469 1 27.78 12 VAL B N 1
ATOM 1400 C CA . VAL B 1 12 ? 0.793 -28.547 -22.484 1 27.78 12 VAL B CA 1
ATOM 1401 C C . VAL B 1 12 ? 1.16 -27.125 -22.078 1 27.78 12 VAL B C 1
ATOM 1403 O O . VAL B 1 12 ? 0.909 -26.703 -20.938 1 27.78 12 VAL B O 1
ATOM 1406 N N . TYR B 1 13 ? 2.232 -26.578 -22.516 1 30.84 13 TYR B N 1
ATOM 1407 C CA . TYR B 1 13 ? 2.582 -25.156 -22.531 1 30.84 13 TYR B CA 1
ATOM 1408 C C . TYR B 1 13 ? 1.499 -24.328 -23.219 1 30.84 13 TYR B C 1
ATOM 1410 O O . TYR B 1 13 ? 1.134 -24.609 -24.359 1 30.84 13 TYR B O 1
ATOM 1418 N N . GLY B 1 14 ? 0.319 -24.234 -22.734 1 32.16 14 GLY B N 1
ATOM 1419 C CA . GLY B 1 14 ? -0.664 -23.422 -23.422 1 32.16 14 GLY B CA 1
ATOM 1420 C C . GLY B 1 14 ? -0.046 -22.266 -24.188 1 32.16 14 GLY B C 1
ATOM 1421 O O . GLY B 1 14 ? 1.117 -21.922 -23.969 1 32.16 14 GLY B O 1
ATOM 1422 N N . PRO B 1 15 ? -0.573 -21.906 -25.406 1 30.77 15 PRO B N 1
ATOM 1423 C CA . PRO B 1 15 ? 0.022 -20.891 -26.266 1 30.77 15 PRO B CA 1
ATOM 1424 C C . PRO B 1 15 ? 0.593 -19.719 -25.469 1 30.77 15 PRO B C 1
ATOM 1426 O O . PRO B 1 15 ? 0.106 -19.406 -24.375 1 30.77 15 PRO B O 1
ATOM 1429 N N . ARG B 1 16 ? 1.827 -19.453 -25.438 1 30.92 16 ARG B N 1
ATOM 1430 C CA . ARG B 1 16 ? 2.533 -18.25 -25 1 30.92 16 ARG B CA 1
ATOM 1431 C C . ARG B 1 16 ? 1.752 -17 -25.375 1 30.92 16 ARG B C 1
ATOM 1433 O O . ARG B 1 16 ? 1.895 -16.484 -26.484 1 30.92 16 ARG B O 1
ATOM 1440 N N . ARG B 1 17 ? 0.461 -16.922 -25.562 1 31.44 17 ARG B N 1
ATOM 1441 C CA . ARG B 1 17 ? -0.074 -15.602 -25.875 1 31.44 17 ARG B CA 1
ATOM 1442 C C . ARG B 1 17 ? 0.625 -14.523 -25.047 1 31.44 17 ARG B C 1
ATOM 1444 O O . ARG B 1 17 ? 0.714 -14.633 -23.828 1 31.44 17 ARG B O 1
ATOM 1451 N N . ASP B 1 18 ? 1.656 -13.875 -25.531 1 33.72 18 ASP B N 1
ATOM 1452 C CA . ASP B 1 18 ? 2.289 -12.648 -25.062 1 33.72 18 ASP B CA 1
ATOM 1453 C C . ASP B 1 18 ? 1.275 -11.727 -24.391 1 33.72 18 ASP B C 1
ATOM 1455 O O . ASP B 1 18 ? 0.568 -10.969 -25.047 1 33.72 18 ASP B O 1
ATOM 1459 N N . VAL B 1 19 ? 0.338 -12.195 -23.75 1 35.94 19 VAL B N 1
ATOM 1460 C CA . VAL B 1 19 ? -0.508 -11.242 -23.047 1 35.94 19 VAL B CA 1
ATOM 1461 C C . VAL B 1 19 ? 0.342 -10.078 -22.531 1 35.94 19 VAL B C 1
ATOM 1463 O O . VAL B 1 19 ? 1.268 -10.289 -21.734 1 35.94 19 VAL B O 1
ATOM 1466 N N . SER B 1 20 ? 0.815 -9.195 -23.453 1 41.09 20 SER B N 1
ATOM 1467 C CA . SER B 1 20 ? 1.501 -7.934 -23.203 1 41.09 20 SER B CA 1
ATOM 1468 C C . SER B 1 20 ? 0.783 -7.125 -22.125 1 41.09 20 SER B C 1
ATOM 1470 O O . SER B 1 20 ? -0.372 -6.73 -22.297 1 41.09 20 SER B O 1
ATOM 1472 N N . ILE B 1 21 ? 0.77 -7.535 -20.891 1 47.22 21 ILE B N 1
ATOM 1473 C CA . ILE B 1 21 ? 0.39 -6.504 -19.922 1 47.22 21 ILE B CA 1
ATOM 1474 C C . ILE B 1 21 ? 0.853 -5.141 -20.422 1 47.22 21 ILE B C 1
ATOM 1476 O O . ILE B 1 21 ? 2.051 -4.914 -20.625 1 47.22 21 ILE B O 1
ATOM 1480 N N . GLU B 1 22 ? 0.213 -4.555 -21.391 1 44.91 22 GLU B N 1
ATOM 1481 C CA . GLU B 1 22 ? 0.553 -3.186 -21.75 1 44.91 22 GLU B CA 1
ATOM 1482 C C . GLU B 1 22 ? 0.756 -2.316 -20.516 1 44.91 22 GLU B C 1
ATOM 1484 O O . GLU B 1 22 ? -0.211 -1.833 -19.922 1 44.91 22 GLU B O 1
ATOM 1489 N N . THR B 1 23 ? 1.764 -2.662 -19.75 1 52.41 23 THR B N 1
ATOM 1490 C CA . THR B 1 23 ? 2.07 -1.89 -18.562 1 52.41 23 THR B CA 1
ATOM 1491 C C . THR B 1 23 ? 2.564 -0.494 -18.922 1 52.41 23 THR B C 1
ATOM 1493 O O . THR B 1 23 ? 3.455 -0.346 -19.766 1 52.41 23 THR B O 1
ATOM 1496 N N . ARG B 1 24 ? 1.667 0.45 -19.094 1 58.62 24 ARG B N 1
ATOM 1497 C CA . ARG B 1 24 ? 2.148 1.828 -19.125 1 58.62 24 ARG B CA 1
ATOM 1498 C C . ARG B 1 24 ? 2.271 2.393 -17.703 1 58.62 24 ARG B C 1
ATOM 1500 O O . ARG B 1 24 ? 1.828 1.769 -16.734 1 58.62 24 ARG B O 1
ATOM 1507 N N . GLY B 1 25 ? 3.201 3.195 -17.562 1 72.94 25 GLY B N 1
ATOM 1508 C CA . GLY B 1 25 ? 3.297 3.912 -16.297 1 72.94 25 GLY B CA 1
ATOM 1509 C C . GLY B 1 25 ? 4.074 3.156 -15.242 1 72.94 25 GLY B C 1
ATOM 1510 O O . GLY B 1 25 ? 5.129 2.584 -15.531 1 72.94 25 GLY B O 1
ATOM 1511 N N . VAL B 1 26 ? 3.689 3.119 -14.094 1 76.75 26 VAL B N 1
ATOM 1512 C CA . VAL B 1 26 ? 4.359 2.562 -12.922 1 76.75 26 VAL B CA 1
ATOM 1513 C C . VAL B 1 26 ? 4.484 1.047 -13.07 1 76.75 26 VAL B C 1
ATOM 1515 O O . VAL B 1 26 ? 5.516 0.466 -12.727 1 76.75 26 VAL B O 1
ATOM 1518 N N . GLY B 1 27 ? 3.508 0.448 -13.664 1 83.88 27 GLY B N 1
ATOM 1519 C CA . GLY B 1 27 ? 3.529 -0.994 -13.852 1 83.88 27 GLY B CA 1
ATOM 1520 C C . GLY B 1 27 ? 4.656 -1.46 -14.758 1 83.88 27 GLY B C 1
ATOM 1521 O O . GLY B 1 27 ? 5.348 -2.43 -14.445 1 83.88 27 GLY B O 1
ATOM 1522 N N . ARG B 1 28 ? 4.793 -0.74 -15.781 1 84.44 28 ARG B N 1
ATOM 1523 C CA . ARG B 1 28 ? 5.855 -1.087 -16.719 1 84.44 28 ARG B CA 1
ATOM 1524 C C . ARG B 1 28 ? 7.23 -0.904 -16.078 1 84.44 28 ARG B C 1
ATOM 1526 O O . ARG B 1 28 ? 8.125 -1.726 -16.281 1 84.44 28 ARG B O 1
ATOM 1533 N N . ALA B 1 29 ? 7.383 0.144 -15.367 1 83.25 29 ALA B N 1
ATOM 1534 C CA . ALA B 1 29 ? 8.664 0.423 -14.711 1 83.25 29 ALA B CA 1
ATOM 1535 C C . ALA B 1 29 ? 9.023 -0.677 -13.719 1 83.25 29 ALA B C 1
ATOM 1537 O O . ALA B 1 29 ? 10.156 -1.154 -13.695 1 83.25 29 ALA B O 1
ATOM 1538 N N . VAL B 1 30 ? 8.125 -1.146 -12.992 1 86 30 VAL B N 1
ATOM 1539 C CA . VAL B 1 30 ? 8.344 -2.193 -12 1 86 30 VAL B CA 1
ATOM 1540 C C . VAL B 1 30 ? 8.633 -3.52 -12.695 1 86 30 VAL B C 1
ATOM 1542 O O . VAL B 1 30 ? 9.57 -4.234 -12.328 1 86 30 VAL B O 1
ATOM 1545 N N . PHE B 1 31 ? 7.836 -3.764 -13.711 1 87.88 31 PHE B N 1
ATOM 1546 C CA . PHE B 1 31 ? 8.023 -4.988 -14.484 1 87.88 31 PHE B CA 1
ATOM 1547 C C . PHE B 1 31 ? 9.43 -5.047 -15.07 1 87.88 31 PHE B C 1
ATOM 1549 O O . PHE B 1 31 ? 10.117 -6.062 -14.938 1 87.88 31 PHE B O 1
ATOM 1556 N N . ASN B 1 32 ? 9.797 -3.967 -15.664 1 87.56 32 ASN B N 1
ATOM 1557 C CA . ASN B 1 32 ? 11.117 -3.918 -16.281 1 87.56 32 ASN B CA 1
ATOM 1558 C C . ASN B 1 32 ? 12.227 -4.09 -15.258 1 87.56 32 ASN B C 1
ATOM 1560 O O . ASN B 1 32 ? 13.219 -4.781 -15.516 1 87.56 32 ASN B O 1
ATOM 1564 N N . LYS B 1 33 ? 12.109 -3.506 -14.172 1 85.38 33 LYS B N 1
ATOM 1565 C CA . LYS B 1 33 ? 13.109 -3.607 -13.109 1 85.38 33 LYS B CA 1
ATOM 1566 C C . LYS B 1 33 ? 13.234 -5.043 -12.609 1 85.38 33 LYS B C 1
ATOM 1568 O O . LYS B 1 33 ? 14.344 -5.562 -12.469 1 85.38 33 LYS B O 1
ATOM 1573 N N . ILE B 1 34 ? 12.109 -5.676 -12.367 1 88.31 34 ILE B N 1
ATOM 1574 C CA . ILE B 1 34 ? 12.102 -7.055 -11.898 1 88.31 34 ILE B CA 1
ATOM 1575 C C . ILE B 1 34 ? 12.711 -7.965 -12.961 1 88.31 34 ILE B C 1
ATOM 1577 O O . ILE B 1 34 ? 13.508 -8.852 -12.641 1 88.31 34 ILE B O 1
ATOM 1581 N N . LYS B 1 35 ? 12.336 -7.742 -14.125 1 89.44 35 LYS B N 1
ATOM 1582 C CA . LYS B 1 35 ? 12.859 -8.539 -15.234 1 89.44 35 LYS B CA 1
ATOM 1583 C C . LYS B 1 35 ? 14.375 -8.406 -15.344 1 89.44 35 LYS B C 1
ATOM 1585 O O . LYS B 1 35 ? 15.07 -9.375 -15.641 1 89.44 35 LYS B O 1
ATOM 1590 N N . GLU B 1 36 ? 14.828 -7.25 -15.102 1 88.75 36 GLU B N 1
ATOM 1591 C CA . GLU B 1 36 ? 16.25 -6.957 -15.227 1 88.75 36 GLU B CA 1
ATOM 1592 C C . GLU B 1 36 ? 17.062 -7.773 -14.227 1 88.75 36 GLU B C 1
ATOM 1594 O O . GLU B 1 36 ? 18.219 -8.125 -14.5 1 88.75 36 GLU B O 1
ATOM 1599 N N . TYR B 1 37 ? 16.516 -8.109 -13.125 1 88 37 TYR B N 1
ATOM 1600 C CA . TYR B 1 37 ? 17.25 -8.828 -12.086 1 88 37 TYR B CA 1
ATOM 1601 C C . TYR B 1 37 ? 17.422 -10.297 -12.461 1 88 37 TYR B C 1
ATOM 1603 O O . TYR B 1 37 ? 18.359 -10.953 -12 1 88 37 TYR B O 1
ATOM 1611 N N . GLY B 1 38 ? 16.516 -10.758 -13.273 1 85.94 38 GLY B N 1
ATOM 1612 C CA . GLY B 1 38 ? 16.688 -12.062 -13.891 1 85.94 38 GLY B CA 1
ATOM 1613 C C . GLY B 1 38 ? 16.875 -13.18 -12.883 1 85.94 38 GLY B C 1
ATOM 1614 O O . GLY B 1 38 ? 16 -13.422 -12.047 1 85.94 38 GLY B O 1
ATOM 1615 N N . ARG B 1 39 ? 18.109 -13.773 -12.859 1 89.5 39 ARG B N 1
ATOM 1616 C CA . ARG B 1 39 ? 18.344 -14.992 -12.094 1 89.5 39 ARG B CA 1
ATOM 1617 C C . ARG B 1 39 ? 18.875 -14.672 -10.695 1 89.5 39 ARG B C 1
ATOM 1619 O O . ARG B 1 39 ? 19.203 -15.586 -9.93 1 89.5 39 ARG B O 1
ATOM 1626 N N . LYS B 1 40 ? 18.938 -13.477 -10.383 1 89.12 40 LYS B N 1
ATOM 1627 C CA . LYS B 1 40 ? 19.297 -13.125 -9.016 1 89.12 40 LYS B CA 1
ATOM 1628 C C . LYS B 1 40 ? 18.234 -13.602 -8.023 1 89.12 40 LYS B C 1
ATOM 1630 O O . LYS B 1 40 ? 17.062 -13.703 -8.367 1 89.12 40 LYS B O 1
ATOM 1635 N N . THR B 1 41 ? 18.75 -13.938 -6.809 1 88.5 41 THR B N 1
ATOM 1636 C CA . THR B 1 41 ? 17.828 -14.375 -5.773 1 88.5 41 THR B CA 1
ATOM 1637 C C . THR B 1 41 ? 16.953 -13.219 -5.297 1 88.5 41 THR B C 1
ATOM 1639 O O . THR B 1 41 ? 17.469 -12.156 -4.93 1 88.5 41 THR B O 1
ATOM 1642 N N . MET B 1 42 ? 15.711 -13.414 -5.375 1 85.06 42 MET B N 1
ATOM 1643 C CA . MET B 1 42 ? 14.781 -12.398 -4.891 1 85.06 42 MET B CA 1
ATOM 1644 C C . MET B 1 42 ? 14.391 -12.664 -3.441 1 85.06 42 MET B C 1
ATOM 1646 O O . MET B 1 42 ? 14.375 -11.742 -2.623 1 85.06 42 MET B O 1
ATOM 1650 N N . GLN B 1 43 ? 14.07 -13.844 -3.145 1 83.81 43 GLN B N 1
ATOM 1651 C CA . GLN B 1 43 ? 13.656 -14.18 -1.786 1 83.81 43 GLN B CA 1
ATOM 1652 C C . GLN B 1 43 ? 14.094 -15.594 -1.411 1 83.81 43 GLN B C 1
ATOM 1654 O O . GLN B 1 43 ? 14.297 -16.438 -2.285 1 83.81 43 GLN B O 1
ATOM 1659 N N . ILE B 1 44 ? 14.312 -15.75 -0.144 1 80.12 44 ILE B N 1
ATOM 1660 C CA . ILE B 1 44 ? 14.68 -17.047 0.42 1 80.12 44 ILE B CA 1
ATOM 1661 C C . ILE B 1 44 ? 13.656 -17.469 1.472 1 80.12 44 ILE B C 1
ATOM 1663 O O . ILE B 1 44 ? 13.344 -16.688 2.385 1 80.12 44 ILE B O 1
ATOM 1667 N N . ASP B 1 45 ? 13.016 -18.641 1.22 1 72.19 45 ASP B N 1
ATOM 1668 C CA . ASP B 1 45 ? 12.133 -19.188 2.25 1 72.19 45 ASP B CA 1
ATOM 1669 C C . ASP B 1 45 ? 12.914 -19.531 3.514 1 72.19 45 ASP B C 1
ATOM 1671 O O . ASP B 1 45 ? 13.742 -20.438 3.504 1 72.19 45 ASP B O 1
ATOM 1675 N N . ALA B 1 46 ? 12.648 -18.766 4.496 1 68.69 46 ALA B N 1
ATOM 1676 C CA . ALA B 1 46 ? 13.438 -18.953 5.711 1 68.69 46 ALA B CA 1
ATOM 1677 C C . ALA B 1 46 ? 13.234 -20.344 6.293 1 68.69 46 ALA B C 1
ATOM 1679 O O . ALA B 1 46 ? 14.109 -20.875 6.969 1 68.69 46 ALA B O 1
ATOM 1680 N N . ASN B 1 47 ? 12.008 -20.875 6.094 1 69.06 47 ASN B N 1
ATOM 1681 C CA . ASN B 1 47 ? 11.695 -22.172 6.664 1 69.06 47 ASN B CA 1
ATOM 1682 C C . ASN B 1 47 ? 12.328 -23.312 5.863 1 69.06 47 ASN B C 1
ATOM 1684 O O . ASN B 1 47 ? 12.844 -24.266 6.438 1 69.06 47 ASN B O 1
ATOM 1688 N N . THR B 1 48 ? 12.305 -23.25 4.594 1 73.19 48 THR B N 1
ATOM 1689 C CA . THR B 1 48 ? 12.758 -24.344 3.746 1 73.19 48 THR B CA 1
ATOM 1690 C C . THR B 1 48 ? 14.148 -24.047 3.184 1 73.19 48 THR B C 1
ATOM 1692 O O . THR B 1 48 ? 14.836 -24.953 2.711 1 73.19 48 THR B O 1
ATOM 1695 N N . GLY B 1 49 ? 14.555 -22.828 3.213 1 77.69 49 GLY B N 1
ATOM 1696 C CA . GLY B 1 49 ? 15.805 -22.422 2.605 1 77.69 49 GLY B CA 1
ATOM 1697 C C . GLY B 1 49 ? 15.719 -22.266 1.098 1 77.69 49 GLY B C 1
ATOM 1698 O O . GLY B 1 49 ? 16.703 -21.938 0.443 1 77.69 49 GLY B O 1
ATOM 1699 N N . THR B 1 50 ? 14.578 -22.562 0.625 1 78.69 50 THR B N 1
ATOM 1700 C CA . THR B 1 50 ? 14.406 -22.5 -0.823 1 78.69 50 THR B CA 1
ATOM 1701 C C . THR B 1 50 ? 14.453 -21.062 -1.306 1 78.69 50 THR B C 1
ATOM 1703 O O . THR B 1 50 ? 13.828 -20.172 -0.711 1 78.69 50 THR B O 1
ATOM 1706 N N . GLU B 1 51 ? 15.367 -20.922 -2.365 1 85.88 51 GLU B N 1
ATOM 1707 C CA . GLU B 1 51 ? 15.516 -19.594 -2.951 1 85.88 51 GLU B CA 1
ATOM 1708 C C . GLU B 1 51 ? 14.656 -19.438 -4.203 1 85.88 51 GLU B C 1
ATOM 1710 O O . GLU B 1 51 ? 14.539 -20.375 -4.996 1 85.88 51 GLU B O 1
ATOM 1715 N N . GLU B 1 52 ? 14.039 -18.375 -4.305 1 89 52 GLU B N 1
ATOM 1716 C CA . GLU B 1 52 ? 13.328 -18.031 -5.531 1 89 52 GLU B CA 1
ATOM 1717 C C . GLU B 1 52 ? 13.961 -16.812 -6.215 1 89 52 GLU B C 1
ATOM 1719 O O . GLU B 1 52 ? 14.25 -15.812 -5.562 1 89 52 GLU B O 1
ATOM 1724 N N . THR B 1 53 ? 14.156 -17.031 -7.535 1 91.56 53 THR B N 1
ATOM 1725 C CA . THR B 1 53 ? 14.781 -15.969 -8.305 1 91.56 53 THR B CA 1
ATOM 1726 C C . THR B 1 53 ? 13.742 -14.938 -8.734 1 91.56 53 THR B C 1
ATOM 1728 O O . THR B 1 53 ? 12.539 -15.18 -8.641 1 91.56 53 THR B O 1
ATOM 1731 N N . TYR B 1 54 ? 14.266 -13.781 -9.227 1 91.62 54 TYR B N 1
ATOM 1732 C CA . TYR B 1 54 ? 13.375 -12.758 -9.758 1 91.62 54 TYR B CA 1
ATOM 1733 C C . TYR B 1 54 ? 12.578 -13.289 -10.945 1 91.62 54 TYR B C 1
ATOM 1735 O O . TYR B 1 54 ? 11.398 -12.961 -11.109 1 91.62 54 TYR B O 1
ATOM 1743 N N . GLU B 1 55 ? 13.234 -14.102 -11.703 1 93.31 55 GLU B N 1
ATOM 1744 C CA . GLU B 1 55 ? 12.57 -14.688 -12.867 1 93.31 55 GLU B CA 1
ATOM 1745 C C . GLU B 1 55 ? 11.406 -15.586 -12.445 1 93.31 55 GLU B C 1
ATOM 1747 O O . GLU B 1 55 ? 10.32 -15.516 -13.023 1 93.31 55 GLU B O 1
ATOM 1752 N N . GLU B 1 56 ? 11.648 -16.375 -11.508 1 91.81 56 GLU B N 1
ATOM 1753 C CA . GLU B 1 56 ? 10.609 -17.281 -11.023 1 91.81 56 GLU B CA 1
ATOM 1754 C C . GLU B 1 56 ? 9.461 -16.516 -10.383 1 91.81 56 GLU B C 1
ATOM 1756 O O . GLU B 1 56 ? 8.289 -16.828 -10.625 1 91.81 56 GLU B O 1
ATOM 1761 N N . VAL B 1 57 ? 9.789 -15.562 -9.594 1 91.5 57 VAL B N 1
ATOM 1762 C CA . VAL B 1 57 ? 8.766 -14.75 -8.953 1 91.5 57 VAL B CA 1
ATOM 1763 C C . VAL B 1 57 ? 7.988 -13.969 -10 1 91.5 57 VAL B C 1
ATOM 1765 O O . VAL B 1 57 ? 6.766 -13.844 -9.914 1 91.5 57 VAL B O 1
ATOM 1768 N N . ASN B 1 58 ? 8.703 -13.492 -11 1 93.25 58 ASN B N 1
ATOM 1769 C CA . ASN B 1 58 ? 8.07 -12.727 -12.07 1 93.25 58 ASN B CA 1
ATOM 1770 C C . ASN B 1 58 ? 7.004 -13.547 -12.789 1 93.25 58 ASN B C 1
ATOM 1772 O O . ASN B 1 58 ? 5.953 -13.016 -13.164 1 93.25 58 ASN B O 1
ATOM 1776 N N . LYS B 1 59 ? 7.285 -14.789 -12.984 1 93.94 59 LYS B N 1
ATOM 1777 C CA . LYS B 1 59 ? 6.293 -15.656 -13.609 1 93.94 59 LYS B CA 1
ATOM 1778 C C . LYS B 1 59 ? 5.012 -15.719 -12.781 1 93.94 59 LYS B C 1
ATOM 1780 O O . LYS B 1 59 ? 3.91 -15.656 -13.328 1 93.94 59 LYS B O 1
ATOM 1785 N N . LYS B 1 60 ? 5.16 -15.812 -11.516 1 94.12 60 LYS B N 1
ATOM 1786 C CA . LYS B 1 60 ? 4.012 -15.812 -10.609 1 94.12 60 LYS B CA 1
ATOM 1787 C C . LYS B 1 60 ? 3.26 -14.484 -10.672 1 94.12 60 LYS B C 1
ATOM 1789 O O . LYS B 1 60 ? 2.027 -14.469 -10.695 1 94.12 60 LYS B O 1
ATOM 1794 N N . LEU B 1 61 ? 4.027 -13.43 -10.695 1 94.69 61 LEU B N 1
ATOM 1795 C CA . LEU B 1 61 ? 3.438 -12.102 -10.727 1 94.69 61 LEU B CA 1
ATOM 1796 C C . LEU B 1 61 ? 2.615 -11.898 -12 1 94.69 61 LEU B C 1
ATOM 1798 O O . LEU B 1 61 ? 1.517 -11.344 -11.953 1 94.69 61 LEU B O 1
ATOM 1802 N N . ILE B 1 62 ? 3.123 -12.391 -13.094 1 94.25 62 ILE B N 1
ATOM 1803 C CA . ILE B 1 62 ? 2.434 -12.266 -14.375 1 94.25 62 ILE B CA 1
ATOM 1804 C C . ILE B 1 62 ? 1.135 -13.07 -14.344 1 94.25 62 ILE B C 1
ATOM 1806 O O . ILE B 1 62 ? 0.082 -12.57 -14.75 1 94.25 62 ILE B O 1
ATOM 1810 N N . ARG B 1 63 ? 1.228 -14.25 -13.859 1 95.81 63 ARG B N 1
ATOM 1811 C CA . ARG B 1 63 ? 0.034 -15.086 -13.766 1 95.81 63 ARG B CA 1
ATOM 1812 C C . ARG B 1 63 ? -1.025 -14.43 -12.891 1 95.81 63 ARG B C 1
ATOM 1814 O O . ARG B 1 63 ? -2.207 -14.406 -13.242 1 95.81 63 ARG B O 1
ATOM 1821 N N . MET B 1 64 ? -0.614 -13.945 -11.812 1 96.31 64 MET B N 1
ATOM 1822 C CA . MET B 1 64 ? -1.528 -13.289 -10.891 1 96.31 64 MET B CA 1
ATOM 1823 C C . MET B 1 64 ? -2.156 -12.055 -11.531 1 96.31 64 MET B C 1
ATOM 1825 O O . MET B 1 64 ? -3.361 -11.828 -11.406 1 96.31 64 MET B O 1
ATOM 1829 N N . ALA B 1 65 ? -1.355 -11.234 -12.172 1 95.31 65 ALA B N 1
ATOM 1830 C CA . ALA B 1 65 ? -1.853 -10.039 -12.852 1 95.31 65 ALA B CA 1
ATOM 1831 C C . ALA B 1 65 ? -2.891 -10.398 -13.906 1 95.31 65 ALA B C 1
ATOM 1833 O O . ALA B 1 65 ? -3.938 -9.758 -14.008 1 95.31 65 ALA B O 1
ATOM 1834 N N . LEU B 1 66 ? -2.58 -11.438 -14.625 1 94.88 66 LEU B N 1
ATOM 1835 C CA . LEU B 1 66 ? -3.496 -11.875 -15.672 1 94.88 66 LEU B CA 1
ATOM 1836 C C . LEU B 1 66 ? -4.812 -12.359 -15.078 1 94.88 66 LEU B C 1
ATOM 1838 O O . LEU B 1 66 ? -5.887 -12.062 -15.609 1 94.88 66 LEU B O 1
ATOM 1842 N N . GLU B 1 67 ? -4.688 -13.086 -14.039 1 96 67 GLU B N 1
ATOM 1843 C CA . GLU B 1 67 ? -5.895 -13.57 -13.375 1 96 67 GLU B CA 1
ATOM 1844 C C . GLU B 1 67 ? -6.711 -12.414 -12.805 1 96 67 GLU B C 1
ATOM 1846 O O . GLU B 1 67 ? -7.941 -12.414 -12.891 1 96 67 GLU B O 1
ATOM 1851 N N . MET B 1 68 ? -6.09 -11.477 -12.219 1 96.31 68 MET B N 1
ATOM 1852 C CA . MET B 1 68 ? -6.785 -10.289 -11.727 1 96.31 68 MET B CA 1
ATOM 1853 C C . MET B 1 68 ? -7.473 -9.547 -12.867 1 96.31 68 MET B C 1
ATOM 1855 O O . MET B 1 68 ? -8.602 -9.078 -12.719 1 96.31 68 MET B O 1
ATOM 1859 N N . GLN B 1 69 ? -6.805 -9.438 -13.961 1 94.44 69 GLN B N 1
ATOM 1860 C CA . GLN B 1 69 ? -7.391 -8.805 -15.141 1 94.44 69 GLN B CA 1
ATOM 1861 C C . GLN B 1 69 ? -8.633 -9.555 -15.609 1 94.44 69 GLN B C 1
ATOM 1863 O O . GLN B 1 69 ? -9.648 -8.945 -15.93 1 94.44 69 GLN B O 1
ATOM 1868 N N . ARG B 1 70 ? -8.492 -10.852 -15.68 1 94.69 70 ARG B N 1
ATOM 1869 C CA . ARG B 1 70 ? -9.617 -11.688 -16.078 1 94.69 70 ARG B CA 1
ATOM 1870 C C . ARG B 1 70 ? -10.812 -11.477 -15.156 1 94.69 70 ARG B C 1
ATOM 1872 O O . ARG B 1 70 ? -11.961 -11.562 -15.594 1 94.69 70 ARG B O 1
ATOM 1879 N N . ARG B 1 71 ? -10.531 -11.094 -13.945 1 94.44 71 ARG B N 1
ATOM 1880 C CA . ARG B 1 71 ? -11.586 -10.875 -12.953 1 94.44 71 ARG B CA 1
ATOM 1881 C C . ARG B 1 71 ? -12.086 -9.438 -12.992 1 94.44 71 ARG B C 1
ATOM 1883 O O . ARG B 1 71 ? -12.891 -9.031 -12.156 1 94.44 71 ARG B O 1
ATOM 1890 N N . GLY B 1 72 ? -11.508 -8.695 -13.836 1 95.06 72 GLY B N 1
ATOM 1891 C CA . GLY B 1 72 ? -12.086 -7.391 -14.109 1 95.06 72 GLY B CA 1
ATOM 1892 C C . GLY B 1 72 ? -11.344 -6.254 -13.438 1 95.06 72 GLY B C 1
ATOM 1893 O O . GLY B 1 72 ? -11.82 -5.117 -13.414 1 95.06 72 GLY B O 1
ATOM 1894 N N . ILE B 1 73 ? -10.211 -6.484 -12.883 1 94.44 73 ILE B N 1
ATOM 1895 C CA . ILE B 1 73 ? -9.43 -5.422 -12.273 1 94.44 73 ILE B CA 1
ATOM 1896 C C . ILE B 1 73 ? -8.883 -4.492 -13.352 1 94.44 73 ILE B C 1
ATOM 1898 O O . ILE B 1 73 ? -8.367 -4.949 -14.375 1 94.44 73 ILE B O 1
ATOM 1902 N N . LYS B 1 74 ? -9 -3.205 -13.117 1 90.19 74 LYS B N 1
ATOM 1903 C CA . LYS B 1 74 ? -8.562 -2.164 -14.039 1 90.19 74 LYS B CA 1
ATOM 1904 C C . LYS B 1 74 ? -7.566 -1.22 -13.375 1 90.19 74 LYS B C 1
ATOM 1906 O O . LYS B 1 74 ? -7.473 -1.171 -12.148 1 90.19 74 LYS B O 1
ATOM 1911 N N . PRO B 1 75 ? -6.816 -0.506 -14.258 1 84.69 75 PRO B N 1
ATOM 1912 C CA . PRO B 1 75 ? -5.949 0.525 -13.688 1 84.69 75 PRO B CA 1
ATOM 1913 C C . PRO B 1 75 ? -6.695 1.477 -12.758 1 84.69 75 PRO B C 1
ATOM 1915 O O . PRO B 1 75 ? -7.824 1.882 -13.055 1 84.69 75 PRO B O 1
ATOM 1918 N N . GLY B 1 76 ? -6.145 1.689 -11.617 1 81.12 76 GLY B N 1
ATOM 1919 C CA . GLY B 1 76 ? -6.75 2.613 -10.672 1 81.12 76 GLY B CA 1
ATOM 1920 C C . GLY B 1 76 ? -7.586 1.919 -9.609 1 81.12 76 GLY B C 1
ATOM 1921 O O . GLY B 1 76 ? -7.887 2.504 -8.57 1 81.12 76 GLY B O 1
ATOM 1922 N N . ASP B 1 77 ? -8.016 0.708 -9.891 1 88.31 77 ASP B N 1
ATOM 1923 C CA . ASP B 1 77 ? -8.727 -0.037 -8.852 1 88.31 77 ASP B CA 1
ATOM 1924 C C . ASP B 1 77 ? -7.844 -0.251 -7.629 1 88.31 77 ASP B C 1
ATOM 1926 O O . ASP B 1 77 ? -6.617 -0.323 -7.746 1 88.31 77 ASP B O 1
ATOM 1930 N N . ILE B 1 78 ? -8.477 -0.308 -6.488 1 90.38 78 ILE B N 1
ATOM 1931 C CA . ILE B 1 78 ? -7.723 -0.482 -5.254 1 90.38 78 ILE B CA 1
ATOM 1932 C C . ILE B 1 78 ? -7.738 -1.952 -4.84 1 90.38 78 ILE B C 1
ATOM 1934 O O . ILE B 1 78 ? -8.805 -2.572 -4.77 1 90.38 78 ILE B O 1
ATOM 1938 N N . ILE B 1 79 ? -6.543 -2.441 -4.629 1 94.25 79 ILE B N 1
ATOM 1939 C CA . ILE B 1 79 ? -6.348 -3.793 -4.113 1 94.25 79 ILE B CA 1
ATOM 1940 C C . ILE B 1 79 ? -5.73 -3.73 -2.719 1 94.25 79 ILE B C 1
ATOM 1942 O O . ILE B 1 79 ? -4.703 -3.08 -2.518 1 94.25 79 ILE B O 1
ATOM 1946 N N . LEU B 1 80 ? -6.43 -4.375 -1.792 1 94.06 80 LEU B N 1
ATOM 1947 C CA . LEU B 1 80 ? -5.961 -4.395 -0.411 1 94.06 80 LEU B CA 1
ATOM 1948 C C . LEU B 1 80 ? -5.305 -5.73 -0.079 1 94.06 80 LEU B C 1
ATOM 1950 O O . LEU B 1 80 ? -5.828 -6.789 -0.431 1 94.06 80 LEU B O 1
ATOM 1954 N N . THR B 1 81 ? -4.117 -5.664 0.5 1 93.81 81 THR B N 1
ATOM 1955 C CA . THR B 1 81 ? -3.441 -6.863 0.99 1 93.81 81 THR B CA 1
ATOM 1956 C C . THR B 1 81 ? -3.354 -6.852 2.514 1 93.81 81 THR B C 1
ATOM 1958 O O . THR B 1 81 ? -2.688 -5.992 3.094 1 93.81 81 THR B O 1
ATOM 1961 N N . CYS B 1 82 ? -4.066 -7.766 3.129 1 93.75 82 CYS B N 1
ATOM 1962 C CA . CYS B 1 82 ? -4.02 -7.941 4.574 1 93.75 82 CYS B CA 1
ATOM 1963 C C . CYS B 1 82 ? -3.176 -9.156 4.949 1 93.75 82 CYS B C 1
ATOM 1965 O O . CYS B 1 82 ? -3.68 -10.281 4.973 1 93.75 82 CYS B O 1
ATOM 1967 N N . SER B 1 83 ? -1.92 -8.93 5.25 1 90.12 83 SER B N 1
ATOM 1968 C CA . SER B 1 83 ? -0.982 -10.023 5.473 1 90.12 83 SER B CA 1
ATOM 1969 C C . SER B 1 83 ? 0.204 -9.578 6.316 1 90.12 83 SER B C 1
ATOM 1971 O O . SER B 1 83 ? 0.476 -8.375 6.426 1 90.12 83 SER B O 1
ATOM 1973 N N . TYR B 1 84 ? 0.871 -10.539 6.926 1 81.44 84 TYR B N 1
ATOM 1974 C CA . TYR B 1 84 ? 2.174 -10.305 7.535 1 81.44 84 TYR B CA 1
ATOM 1975 C C . TYR B 1 84 ? 3.271 -10.258 6.48 1 81.44 84 TYR B C 1
ATOM 1977 O O . TYR B 1 84 ? 3.018 -10.516 5.301 1 81.44 84 TYR B O 1
ATOM 1985 N N . ASN B 1 85 ? 4.414 -9.82 6.992 1 72.69 85 ASN B N 1
ATOM 1986 C CA . ASN B 1 85 ? 5.562 -9.875 6.094 1 72.69 85 ASN B CA 1
ATOM 1987 C C . ASN B 1 85 ? 5.934 -11.312 5.746 1 72.69 85 ASN B C 1
ATOM 1989 O O . ASN B 1 85 ? 6.293 -12.102 6.625 1 72.69 85 ASN B O 1
ATOM 1993 N N . SER B 1 86 ? 5.574 -11.789 4.645 1 75.69 86 SER B N 1
ATOM 1994 C CA . SER B 1 86 ? 5.879 -13.117 4.121 1 75.69 86 SER B CA 1
ATOM 1995 C C . SER B 1 86 ? 6.316 -13.047 2.662 1 75.69 86 SER B C 1
ATOM 1997 O O . SER B 1 86 ? 6.129 -12.023 1.999 1 75.69 86 SER B O 1
ATOM 1999 N N . MET B 1 87 ? 6.871 -14.18 2.201 1 77.44 87 MET B N 1
ATOM 2000 C CA . MET B 1 87 ? 7.312 -14.258 0.812 1 77.44 87 MET B CA 1
ATOM 2001 C C . MET B 1 87 ? 6.137 -14.07 -0.144 1 77.44 87 MET B C 1
ATOM 2003 O O . MET B 1 87 ? 6.297 -13.5 -1.226 1 77.44 87 MET B O 1
ATOM 2007 N N . ASP B 1 88 ? 4.938 -14.508 0.32 1 85.94 88 ASP B N 1
ATOM 2008 C CA . ASP B 1 88 ? 3.762 -14.422 -0.539 1 85.94 88 ASP B CA 1
ATOM 2009 C C . ASP B 1 88 ? 3.156 -13.023 -0.498 1 85.94 88 ASP B C 1
ATOM 2011 O O . ASP B 1 88 ? 2.414 -12.633 -1.403 1 85.94 88 ASP B O 1
ATOM 2015 N N . ALA B 1 89 ? 3.529 -12.328 0.505 1 85.5 89 ALA B N 1
ATOM 2016 C CA . ALA B 1 89 ? 2.885 -11.039 0.718 1 85.5 89 ALA B CA 1
ATOM 2017 C C . ALA B 1 89 ? 3.258 -10.047 -0.384 1 85.5 89 ALA B C 1
ATOM 2019 O O . ALA B 1 89 ? 2.506 -9.117 -0.67 1 85.5 89 ALA B O 1
ATOM 2020 N N . ILE B 1 90 ? 4.324 -10.273 -1.067 1 86.81 90 ILE B N 1
ATOM 2021 C CA . ILE B 1 90 ? 4.777 -9.32 -2.08 1 86.81 90 ILE B CA 1
ATOM 2022 C C . ILE B 1 90 ? 4.008 -9.547 -3.379 1 86.81 90 ILE B C 1
ATOM 2024 O O . ILE B 1 90 ? 3.924 -8.656 -4.223 1 86.81 90 ILE B O 1
ATOM 2028 N N . LEU B 1 91 ? 3.463 -10.719 -3.529 1 93.56 91 LEU B N 1
ATOM 2029 C CA . LEU B 1 91 ? 2.867 -11.102 -4.805 1 93.56 91 LEU B CA 1
ATOM 2030 C C . LEU B 1 91 ? 1.677 -10.211 -5.141 1 93.56 91 LEU B C 1
ATOM 2032 O O . LEU B 1 91 ? 1.635 -9.602 -6.215 1 93.56 91 LEU B O 1
ATOM 2036 N N . PRO B 1 92 ? 0.751 -10.039 -4.242 1 95.38 92 PRO B N 1
ATOM 2037 C CA . PRO B 1 92 ? -0.357 -9.141 -4.582 1 95.38 92 PRO B CA 1
ATOM 2038 C C . PRO B 1 92 ? 0.098 -7.699 -4.809 1 95.38 92 PRO B C 1
ATOM 2040 O O . PRO B 1 92 ? -0.467 -6.996 -5.648 1 95.38 92 PRO B O 1
ATOM 2043 N N . VAL B 1 93 ? 1.06 -7.328 -4.109 1 90.5 93 VAL B N 1
ATOM 2044 C CA . VAL B 1 93 ? 1.521 -5.945 -4.191 1 90.5 93 VAL B CA 1
ATOM 2045 C C . VAL B 1 93 ? 2.105 -5.68 -5.578 1 90.5 93 VAL B C 1
ATOM 2047 O O . VAL B 1 93 ? 1.606 -4.824 -6.312 1 90.5 93 VAL B O 1
ATOM 2050 N N . TYR B 1 94 ? 3.023 -6.465 -6.02 1 91.25 94 TYR B N 1
ATOM 2051 C CA . TYR B 1 94 ? 3.691 -6.246 -7.297 1 91.25 94 TYR B CA 1
ATOM 2052 C C . TYR B 1 94 ? 2.734 -6.488 -8.461 1 91.25 94 TYR B C 1
ATOM 2054 O O . TYR B 1 94 ? 2.746 -5.746 -9.445 1 91.25 94 TYR B O 1
ATOM 2062 N N . SER B 1 95 ? 1.995 -7.523 -8.32 1 95.44 95 SER B N 1
ATOM 2063 C CA . SER B 1 95 ? 1.091 -7.828 -9.43 1 95.44 95 SER B CA 1
ATOM 2064 C C . SER B 1 95 ? 0.061 -6.719 -9.617 1 95.44 95 SER B C 1
ATOM 2066 O O . SER B 1 95 ? -0.338 -6.426 -10.75 1 95.44 95 SER B O 1
ATOM 2068 N N . THR B 1 96 ? -0.371 -6.133 -8.523 1 93.38 96 THR B N 1
ATOM 2069 C CA . THR B 1 96 ? -1.271 -4.988 -8.594 1 93.38 96 THR B CA 1
ATOM 2070 C C . THR B 1 96 ? -0.614 -3.828 -9.344 1 93.38 96 THR B C 1
ATOM 2072 O O . THR B 1 96 ? -1.244 -3.193 -10.195 1 93.38 96 THR B O 1
ATOM 2075 N N . LEU B 1 97 ? 0.599 -3.586 -9.055 1 89.81 97 LEU B N 1
ATOM 2076 C CA . LEU B 1 97 ? 1.334 -2.506 -9.703 1 89.81 97 LEU B CA 1
ATOM 2077 C C . LEU B 1 97 ? 1.52 -2.791 -11.188 1 89.81 97 LEU B C 1
ATOM 2079 O O . LEU B 1 97 ? 1.484 -1.873 -12.008 1 89.81 97 LEU B O 1
ATOM 2083 N N . TYR B 1 98 ? 1.671 -4.051 -11.547 1 91 98 TYR B N 1
ATOM 2084 C CA . TYR B 1 98 ? 1.791 -4.426 -12.953 1 91 98 TYR B CA 1
ATOM 2085 C C . TYR B 1 98 ? 0.572 -3.967 -13.75 1 91 98 TYR B C 1
ATOM 2087 O O . TYR B 1 98 ? 0.675 -3.668 -14.938 1 91 98 TYR B O 1
ATOM 2095 N N . LEU B 1 99 ? -0.525 -3.893 -13.102 1 90.44 99 LEU B N 1
ATOM 2096 C CA . LEU B 1 99 ? -1.774 -3.531 -13.758 1 90.44 99 LEU B CA 1
ATOM 2097 C C . LEU B 1 99 ? -2.027 -2.029 -13.664 1 90.44 99 LEU B C 1
ATOM 2099 O O . LEU B 1 99 ? -3.094 -1.549 -14.055 1 90.44 99 LEU B O 1
ATOM 2103 N N . ASN B 1 100 ? -1.142 -1.363 -13.109 1 85.56 100 ASN B N 1
ATOM 2104 C CA . ASN B 1 100 ? -1.31 0.06 -12.836 1 85.56 100 ASN B CA 1
ATOM 2105 C C . ASN B 1 100 ? -2.482 0.317 -11.891 1 85.56 100 ASN B C 1
ATOM 2107 O O . ASN B 1 100 ? -3.156 1.343 -12 1 85.56 100 ASN B O 1
ATOM 2111 N N . ALA B 1 101 ? -2.771 -0.648 -11.148 1 88.19 101 ALA B N 1
ATOM 2112 C CA . ALA B 1 101 ? -3.742 -0.485 -10.07 1 88.19 101 ALA B CA 1
ATOM 2113 C C . ALA B 1 101 ? -3.062 -0.018 -8.789 1 88.19 101 ALA B C 1
ATOM 2115 O O . ALA B 1 101 ? -1.839 0.125 -8.742 1 88.19 101 ALA B O 1
ATOM 2116 N N . THR B 1 102 ? -3.881 0.245 -7.793 1 84.94 102 THR B N 1
ATOM 2117 C CA . THR B 1 102 ? -3.379 0.786 -6.535 1 84.94 102 THR B CA 1
ATOM 2118 C C . THR B 1 102 ? -3.377 -0.285 -5.449 1 84.94 102 THR B C 1
ATOM 2120 O O . THR B 1 102 ? -4.352 -1.024 -5.297 1 84.94 102 THR B O 1
ATOM 2123 N N . THR B 1 103 ? -2.24 -0.318 -4.734 1 88.38 103 THR B N 1
ATOM 2124 C CA . THR B 1 103 ? -2.148 -1.319 -3.676 1 88.38 103 THR B CA 1
ATOM 2125 C C . THR B 1 103 ? -2.102 -0.655 -2.303 1 88.38 103 THR B C 1
ATOM 2127 O O . THR B 1 103 ? -1.406 0.345 -2.115 1 88.38 103 THR B O 1
ATOM 2130 N N . VAL B 1 104 ? -2.852 -1.164 -1.432 1 85.12 104 VAL B N 1
ATOM 2131 C CA . VAL B 1 104 ? -2.863 -0.788 -0.021 1 85.12 104 VAL B CA 1
ATOM 2132 C C . VAL B 1 104 ? -2.645 -2.025 0.846 1 85.12 104 VAL B C 1
ATOM 2134 O O . VAL B 1 104 ? -3.16 -3.104 0.541 1 85.12 104 VAL B O 1
ATOM 2137 N N . THR B 1 105 ? -1.828 -1.861 1.877 1 86 105 THR B N 1
ATOM 2138 C CA . THR B 1 105 ? -1.59 -2.975 2.789 1 86 105 THR B CA 1
ATOM 2139 C C . THR B 1 105 ? -2.191 -2.688 4.16 1 86 105 THR B C 1
ATOM 2141 O O . THR B 1 105 ? -2.281 -1.531 4.574 1 86 105 THR B O 1
ATOM 2144 N N . LEU B 1 106 ? -2.639 -3.758 4.777 1 86.38 106 LEU B N 1
ATOM 2145 C CA . LEU B 1 106 ? -3.248 -3.703 6.102 1 86.38 106 LEU B CA 1
ATOM 2146 C C . LEU B 1 106 ? -2.643 -4.758 7.02 1 86.38 106 LEU B C 1
ATOM 2148 O O . LEU B 1 106 ? -2.463 -5.91 6.617 1 86.38 106 LEU B O 1
ATOM 2152 N N . ASP B 1 107 ? -2.307 -4.316 8.211 1 82.38 107 ASP B N 1
ATOM 2153 C CA . ASP B 1 107 ? -1.813 -5.238 9.227 1 82.38 107 ASP B CA 1
ATOM 2154 C C . ASP B 1 107 ? -2.945 -6.105 9.781 1 82.38 107 ASP B C 1
ATOM 2156 O O . ASP B 1 107 ? -3.967 -5.582 10.234 1 82.38 107 ASP B O 1
ATOM 2160 N N . PRO B 1 108 ? -2.711 -7.387 9.812 1 90 108 PRO B N 1
ATOM 2161 C CA . PRO B 1 108 ? -3.754 -8.281 10.328 1 90 108 PRO B CA 1
ATOM 2162 C C . PRO B 1 108 ? -4.059 -8.039 11.805 1 90 108 PRO B C 1
ATOM 2164 O O . PRO B 1 108 ? -5.09 -8.492 12.312 1 90 108 PRO B O 1
ATOM 2167 N N . MET B 1 109 ? -3.215 -7.387 12.547 1 84.44 109 MET B N 1
ATOM 2168 C CA . MET B 1 109 ? -3.381 -7.191 13.984 1 84.44 109 MET B CA 1
ATOM 2169 C C . MET B 1 109 ? -4.055 -5.855 14.273 1 84.44 109 MET B C 1
ATOM 2171 O O . MET B 1 109 ? -4.285 -5.512 15.438 1 84.44 109 MET B O 1
ATOM 2175 N N . ILE B 1 110 ? -4.418 -5.188 13.266 1 81.44 110 ILE B N 1
ATOM 2176 C CA . ILE B 1 110 ? -5.078 -3.9 13.453 1 81.44 110 ILE B CA 1
ATOM 2177 C C . ILE B 1 110 ? -6.504 -4.121 13.953 1 81.44 110 ILE B C 1
ATOM 2179 O O . ILE B 1 110 ? -7.086 -5.184 13.734 1 81.44 110 ILE B O 1
ATOM 2183 N N . SER B 1 111 ? -7.059 -3.156 14.625 1 85.62 111 SER B N 1
ATOM 2184 C CA . SER B 1 111 ? -8.391 -3.297 15.195 1 85.62 111 SER B CA 1
ATOM 2185 C C . SER B 1 111 ? -9.461 -3.352 14.102 1 85.62 111 SER B C 1
ATOM 2187 O O . SER B 1 111 ? -9.258 -2.818 13.008 1 85.62 111 SER B O 1
ATOM 2189 N N . LEU B 1 112 ? -10.555 -3.979 14.453 1 91.62 112 LEU B N 1
ATOM 2190 C CA . LEU B 1 112 ? -11.703 -4.02 13.555 1 91.62 112 LEU B CA 1
ATOM 2191 C C . LEU B 1 112 ? -12.188 -2.611 13.219 1 91.62 112 LEU B C 1
ATOM 2193 O O . LEU B 1 112 ? -12.531 -2.322 12.07 1 91.62 112 LEU B O 1
ATOM 2197 N N . ARG B 1 113 ? -12.188 -1.806 14.164 1 84.81 113 ARG B N 1
ATOM 2198 C CA . ARG B 1 113 ? -12.633 -0.429 13.969 1 84.81 113 ARG B CA 1
ATOM 2199 C C . ARG B 1 113 ? -11.781 0.278 12.922 1 84.81 113 ARG B C 1
ATOM 2201 O O . ARG B 1 113 ? -12.305 0.868 11.977 1 84.81 113 ARG B O 1
ATOM 2208 N N . ASP B 1 114 ? -10.508 0.183 13.086 1 80.94 114 ASP B N 1
ATOM 2209 C CA . ASP B 1 114 ? -9.594 0.849 12.156 1 80.94 114 ASP B CA 1
ATOM 2210 C C . ASP B 1 114 ? -9.672 0.225 10.766 1 80.94 114 ASP B C 1
ATOM 2212 O O . ASP B 1 114 ? -9.625 0.934 9.758 1 80.94 114 ASP B O 1
ATOM 2216 N N . SER B 1 115 ? -9.797 -1.056 10.75 1 88.56 115 SER B N 1
ATOM 2217 C CA . SER B 1 115 ? -9.945 -1.74 9.477 1 88.56 115 SER B CA 1
ATOM 2218 C C . SER B 1 115 ? -11.219 -1.309 8.758 1 88.56 115 SER B C 1
ATOM 2220 O O . SER B 1 115 ? -11.203 -1.056 7.551 1 88.56 115 SER B O 1
ATOM 2222 N N . THR B 1 116 ? -12.242 -1.213 9.531 1 89.94 116 THR B N 1
ATOM 2223 C CA . THR B 1 116 ? -13.531 -0.812 8.977 1 89.94 116 THR B CA 1
ATOM 2224 C C . THR B 1 116 ? -13.461 0.602 8.406 1 89.94 116 THR B C 1
ATOM 2226 O O . THR B 1 116 ? -13.922 0.852 7.293 1 89.94 116 THR B O 1
ATOM 2229 N N . HIS B 1 117 ? -12.867 1.424 9.086 1 83.19 117 HIS B N 1
ATOM 2230 C CA . HIS B 1 117 ? -12.742 2.807 8.641 1 83.19 117 HIS B CA 1
ATOM 2231 C C . HIS B 1 117 ? -11.922 2.896 7.355 1 83.19 117 HIS B C 1
ATOM 2233 O O . HIS B 1 117 ? -12.32 3.576 6.406 1 83.19 117 HIS B O 1
ATOM 2239 N N . LEU B 1 118 ? -10.812 2.256 7.332 1 83.75 118 LEU B N 1
ATOM 2240 C CA . LEU B 1 118 ? -9.945 2.279 6.156 1 83.75 118 LEU B CA 1
ATOM 2241 C C . LEU B 1 118 ? -10.664 1.704 4.941 1 83.75 118 LEU B C 1
ATOM 2243 O O . LEU B 1 118 ? -10.695 2.328 3.879 1 83.75 118 LEU B O 1
ATOM 2247 N N . ILE B 1 119 ? -11.266 0.591 5.121 1 90.44 119 ILE B N 1
ATOM 2248 C CA . ILE B 1 119 ? -11.906 -0.119 4.02 1 90.44 119 ILE B CA 1
ATOM 2249 C C . ILE B 1 119 ? -13.094 0.693 3.504 1 90.44 119 ILE B C 1
ATOM 2251 O O . ILE B 1 119 ? -13.305 0.795 2.293 1 90.44 119 ILE B O 1
ATOM 2255 N N . ASN B 1 120 ? -13.812 1.262 4.391 1 87.31 120 ASN B N 1
ATOM 2256 C CA . ASN B 1 120 ? -14.93 2.107 3.979 1 87.31 120 ASN B CA 1
ATOM 2257 C C . ASN B 1 120 ? -14.445 3.326 3.193 1 87.31 120 ASN B C 1
ATOM 2259 O O . ASN B 1 120 ? -15.109 3.764 2.25 1 87.31 120 ASN B O 1
ATOM 2263 N N . ALA B 1 121 ? -13.3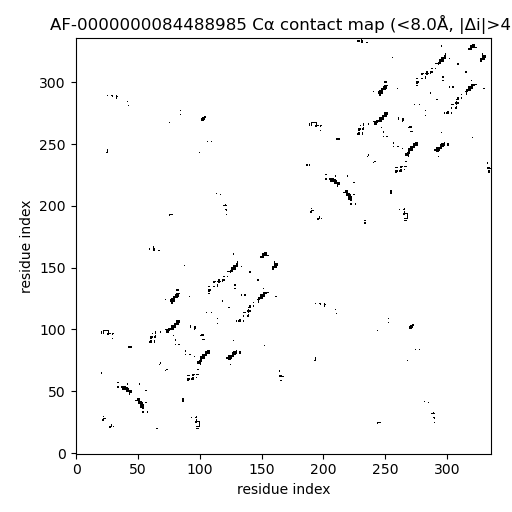91 3.789 3.594 1 82.88 121 ALA B N 1
ATOM 2264 C CA . ALA B 1 121 ? -12.867 5.004 2.973 1 82.88 121 ALA B CA 1
ATOM 2265 C C . ALA B 1 121 ? -12.328 4.711 1.573 1 82.88 121 ALA B C 1
ATOM 2267 O O . ALA B 1 121 ? -12.445 5.547 0.671 1 82.88 121 ALA B O 1
ATOM 2268 N N . ILE B 1 122 ? -11.734 3.518 1.374 1 85.5 122 ILE B N 1
ATOM 2269 C CA . ILE B 1 122 ? -11.039 3.309 0.112 1 85.5 122 ILE B CA 1
ATOM 2270 C C . ILE B 1 122 ? -11.859 2.385 -0.787 1 85.5 122 ILE B C 1
ATOM 2272 O O . ILE B 1 122 ? -11.625 2.324 -1.997 1 85.5 122 ILE B O 1
ATOM 2276 N N . SER B 1 123 ? -12.766 1.574 -0.219 1 89 123 SER B N 1
ATOM 2277 C CA . SER B 1 123 ? -13.648 0.687 -0.971 1 89 123 SER B CA 1
ATOM 2278 C C . SER B 1 123 ? -12.859 -0.174 -1.953 1 89 123 SER B C 1
ATOM 2280 O O . SER B 1 123 ? -13.047 -0.07 -3.166 1 89 123 SER B O 1
ATOM 2282 N N . PRO B 1 124 ? -12.055 -1.075 -1.45 1 94.06 124 PRO B N 1
ATOM 2283 C CA . PRO B 1 124 ? -11.25 -1.915 -2.342 1 94.06 124 PRO B CA 1
ATOM 2284 C C . PRO B 1 124 ? -12.102 -2.852 -3.195 1 94.06 124 PRO B C 1
ATOM 2286 O O . PRO B 1 124 ? -13.172 -3.287 -2.764 1 94.06 124 PRO B O 1
ATOM 2289 N N . LYS B 1 125 ? -11.562 -3.111 -4.391 1 95.38 125 LYS B N 1
ATOM 2290 C CA . LYS B 1 125 ? -12.242 -4.031 -5.297 1 95.38 125 LYS B CA 1
ATOM 2291 C C . LYS B 1 125 ? -11.906 -5.48 -4.969 1 95.38 125 LYS B C 1
ATOM 2293 O O . LYS B 1 125 ? -12.727 -6.379 -5.18 1 95.38 125 LYS B O 1
ATOM 2298 N N . LEU B 1 126 ? -10.797 -5.723 -4.559 1 97.44 126 LEU B N 1
ATOM 2299 C CA . LEU B 1 126 ? -10.266 -7.047 -4.238 1 97.44 126 LEU B CA 1
ATOM 2300 C C . LEU B 1 126 ? -9.406 -7 -2.98 1 97.44 126 LEU B C 1
ATOM 2302 O O . LEU B 1 126 ? -8.664 -6.043 -2.768 1 97.44 126 LEU B O 1
ATOM 2306 N N . ILE B 1 127 ? -9.562 -8.062 -2.143 1 97.75 127 ILE B N 1
ATOM 2307 C CA . ILE B 1 127 ? -8.781 -8.172 -0.917 1 97.75 127 ILE B CA 1
ATOM 2308 C C . ILE B 1 127 ? -8.047 -9.508 -0.89 1 97.75 127 ILE B C 1
ATOM 2310 O O . ILE B 1 127 ? -8.68 -10.57 -0.972 1 97.75 127 ILE B O 1
ATOM 2314 N N . PHE B 1 128 ? -6.715 -9.445 -0.795 1 97.81 128 PHE B N 1
ATOM 2315 C CA . PHE B 1 128 ? -5.914 -10.602 -0.423 1 97.81 128 PHE B CA 1
ATOM 2316 C C . PHE B 1 128 ? -5.715 -10.664 1.087 1 97.81 128 PHE B C 1
ATOM 2318 O O . PHE B 1 128 ? -5.305 -9.68 1.703 1 97.81 128 PHE B O 1
ATOM 2325 N N . VAL B 1 129 ? -5.977 -11.867 1.664 1 97.56 129 VAL B N 1
ATOM 2326 C CA . VAL B 1 129 ? -5.973 -11.906 3.123 1 97.56 129 VAL B CA 1
ATOM 2327 C C . VAL B 1 129 ? -5.402 -13.242 3.604 1 97.56 129 VAL B C 1
ATOM 2329 O O . VAL B 1 129 ? -5.684 -14.289 3.023 1 97.56 129 VAL B O 1
ATOM 2332 N N . VAL B 1 130 ? -4.582 -13.141 4.66 1 95.75 130 VAL B N 1
ATOM 2333 C CA . VAL B 1 130 ? -4.105 -14.367 5.297 1 95.75 130 VAL B CA 1
ATOM 2334 C C . VAL B 1 130 ? -5.254 -15.039 6.043 1 95.75 130 VAL B C 1
ATOM 2336 O O . VAL B 1 130 ? -6.184 -14.375 6.496 1 95.75 130 VAL B O 1
ATOM 2339 N N . PRO B 1 131 ? -5.168 -16.359 6.242 1 96.38 131 PRO B N 1
ATOM 2340 C CA . PRO B 1 131 ? -6.266 -17.094 6.875 1 96.38 131 PRO B CA 1
ATOM 2341 C C . PRO B 1 131 ? -6.609 -16.562 8.266 1 96.38 131 PRO B C 1
ATOM 2343 O O . PRO B 1 131 ? -7.785 -16.484 8.625 1 96.38 131 PRO B O 1
ATOM 2346 N N . GLU B 1 132 ? -5.668 -16.141 9.008 1 95.62 132 GLU B N 1
ATOM 2347 C CA . GLU B 1 132 ? -5.84 -15.719 10.391 1 95.62 132 GLU B CA 1
ATOM 2348 C C . GLU B 1 132 ? -6.637 -14.422 10.477 1 95.62 132 GLU B C 1
ATOM 2350 O O . GLU B 1 132 ? -7.176 -14.078 11.531 1 95.62 132 GLU B O 1
ATOM 2355 N N . ALA B 1 133 ? -6.695 -13.711 9.344 1 96.44 133 ALA B N 1
ATOM 2356 C CA . ALA B 1 133 ? -7.316 -12.391 9.391 1 96.44 133 ALA B CA 1
ATOM 2357 C C . ALA B 1 133 ? -8.633 -12.383 8.625 1 96.44 133 ALA B C 1
ATOM 2359 O O . ALA B 1 133 ? -9.195 -11.312 8.352 1 96.44 133 ALA B O 1
ATOM 2360 N N . ILE B 1 134 ? -9.148 -13.531 8.289 1 97.5 134 ILE B N 1
ATOM 2361 C CA . ILE B 1 134 ? -10.375 -13.633 7.508 1 97.5 134 ILE B CA 1
ATOM 2362 C C . ILE B 1 134 ? -11.539 -13.016 8.281 1 97.5 134 ILE B C 1
ATOM 2364 O O . ILE B 1 134 ? -12.312 -12.234 7.73 1 97.5 134 ILE B O 1
ATOM 2368 N N . ALA B 1 135 ? -11.68 -13.383 9.523 1 97.5 135 ALA B N 1
ATOM 2369 C CA . ALA B 1 135 ? -12.773 -12.859 10.336 1 97.5 135 ALA B CA 1
ATOM 2370 C C . ALA B 1 135 ? -12.711 -11.336 10.43 1 97.5 135 ALA B C 1
ATOM 2372 O O . ALA B 1 135 ? -13.75 -10.664 10.406 1 97.5 135 ALA B O 1
ATOM 2373 N N . LEU B 1 136 ? -11.523 -10.82 10.57 1 96.94 136 LEU B N 1
ATOM 2374 C CA . LEU B 1 136 ? -11.328 -9.375 10.617 1 96.94 136 LEU B CA 1
ATOM 2375 C C . LEU B 1 136 ? -11.867 -8.711 9.344 1 96.94 136 LEU B C 1
ATOM 2377 O O . LEU B 1 136 ? -12.617 -7.738 9.414 1 96.94 136 LEU B O 1
ATOM 2381 N N . ILE B 1 137 ? -11.523 -9.219 8.211 1 97.62 137 ILE B N 1
ATOM 2382 C CA . ILE B 1 137 ? -11.906 -8.664 6.922 1 97.62 137 ILE B CA 1
ATOM 2383 C C . ILE B 1 137 ? -13.414 -8.797 6.734 1 97.62 137 ILE B C 1
ATOM 2385 O O . ILE B 1 137 ? -14.078 -7.848 6.301 1 97.62 137 ILE B O 1
ATOM 2389 N N . GLU B 1 138 ? -13.945 -9.977 7.055 1 97.75 138 GLU B N 1
ATOM 2390 C CA . GLU B 1 138 ? -15.383 -10.172 6.938 1 97.75 138 GLU B CA 1
ATOM 2391 C C . GLU B 1 138 ? -16.141 -9.148 7.777 1 97.75 138 GLU B C 1
ATOM 2393 O O . GLU B 1 138 ? -17.156 -8.602 7.328 1 97.75 138 GLU B O 1
ATOM 2398 N N . GLY B 1 139 ? -15.664 -8.945 8.945 1 97.56 139 GLY B N 1
ATOM 2399 C CA . GLY B 1 139 ? -16.266 -7.93 9.789 1 97.56 139 GLY B CA 1
ATOM 2400 C C . GLY B 1 139 ? -16.156 -6.531 9.219 1 97.56 139 GLY B C 1
ATOM 2401 O O . GLY B 1 139 ? -17.109 -5.746 9.281 1 97.56 139 GLY B O 1
ATOM 2402 N N . ALA B 1 140 ? -15.055 -6.219 8.688 1 96 140 ALA B N 1
ATOM 2403 C CA . ALA B 1 140 ? -14.758 -4.867 8.219 1 96 140 ALA B CA 1
ATOM 2404 C C . ALA B 1 140 ? -15.562 -4.539 6.965 1 96 140 ALA B C 1
ATOM 2406 O O . ALA B 1 140 ? -15.867 -3.371 6.703 1 96 140 ALA B O 1
ATOM 2407 N N . ILE B 1 141 ? -15.977 -5.559 6.18 1 96.56 141 ILE B N 1
ATOM 2408 C CA . ILE B 1 141 ? -16.641 -5.273 4.91 1 96.56 141 ILE B CA 1
ATOM 2409 C C . ILE B 1 141 ? -18.156 -5.422 5.074 1 96.56 141 ILE B C 1
ATOM 2411 O O . ILE B 1 141 ? -18.906 -5.27 4.109 1 96.56 141 ILE B O 1
ATOM 2415 N N . ALA B 1 142 ? -18.562 -5.746 6.227 1 95 142 ALA B N 1
ATOM 2416 C CA . ALA B 1 142 ? -19.953 -6.109 6.473 1 95 142 ALA B CA 1
ATOM 2417 C C . ALA B 1 142 ? -20.891 -4.98 6.066 1 95 142 ALA B C 1
ATOM 2419 O O . ALA B 1 142 ? -22.031 -5.23 5.645 1 95 142 ALA B O 1
ATOM 2420 N N . ASN B 1 143 ? -20.469 -3.748 6.078 1 87.44 143 ASN B N 1
ATOM 2421 C CA . ASN B 1 143 ? -21.359 -2.625 5.836 1 87.44 143 ASN B CA 1
ATOM 2422 C C . ASN B 1 143 ? -21.062 -1.938 4.508 1 87.44 143 ASN B C 1
ATOM 2424 O O . ASN B 1 143 ? -21.594 -0.863 4.223 1 87.44 143 ASN B O 1
ATOM 2428 N N . LEU B 1 144 ? -20.25 -2.512 3.727 1 89.44 144 LEU B N 1
ATOM 2429 C CA . LEU B 1 144 ? -19.953 -1.92 2.428 1 89.44 144 LEU B CA 1
ATOM 2430 C C . LEU B 1 144 ? -21.109 -2.119 1.458 1 89.44 144 LEU B C 1
ATOM 2432 O O . LEU B 1 144 ? -21.781 -3.156 1.486 1 89.44 144 LEU B O 1
ATOM 2436 N N . LYS B 1 145 ? -21.312 -1.115 0.728 1 85.88 145 LYS B N 1
ATOM 2437 C CA . LYS B 1 145 ? -22.375 -1.201 -0.278 1 85.88 145 LYS B CA 1
ATOM 2438 C C . LYS B 1 145 ? -22.047 -2.275 -1.315 1 85.88 145 LYS B C 1
ATOM 2440 O O . LYS B 1 145 ? -22.938 -3.045 -1.707 1 85.88 145 LYS B O 1
ATOM 2445 N N . GLU B 1 146 ? -20.906 -2.342 -1.833 1 89.88 146 GLU B N 1
ATOM 2446 C CA . GLU B 1 146 ? -20.422 -3.359 -2.76 1 89.88 146 GLU B CA 1
ATOM 2447 C C . GLU B 1 146 ? -19.328 -4.211 -2.117 1 89.88 146 GLU B C 1
ATOM 2449 O O . GLU B 1 146 ? -18.312 -3.688 -1.667 1 89.88 146 GLU B O 1
ATOM 2454 N N . ALA B 1 147 ? -19.562 -5.5 -2.15 1 92.5 147 ALA B N 1
ATOM 2455 C CA . ALA B 1 147 ? -18.609 -6.391 -1.505 1 92.5 147 ALA B CA 1
ATOM 2456 C C . ALA B 1 147 ? -17.375 -6.602 -2.381 1 92.5 147 ALA B C 1
ATOM 2458 O O . ALA B 1 147 ? -17.5 -6.895 -3.574 1 92.5 147 ALA B O 1
ATOM 2459 N N . PRO B 1 148 ? -16.266 -6.469 -1.863 1 96.81 148 PRO B N 1
ATOM 2460 C CA . PRO B 1 148 ? -15.055 -6.797 -2.615 1 96.81 148 PRO B CA 1
ATOM 2461 C C . PRO B 1 148 ? -14.875 -8.297 -2.816 1 96.81 148 PRO B C 1
ATOM 2463 O O . PRO B 1 148 ? -15.477 -9.102 -2.098 1 96.81 148 PRO B O 1
ATOM 2466 N N . GLY B 1 149 ? -14.117 -8.664 -3.918 1 97.12 149 GLY B N 1
ATOM 2467 C CA . GLY B 1 149 ? -13.609 -10.031 -3.943 1 97.12 149 GLY B CA 1
ATOM 2468 C C . GLY B 1 149 ? -12.648 -10.328 -2.812 1 97.12 149 GLY B C 1
ATOM 2469 O O . GLY B 1 149 ? -11.891 -9.453 -2.387 1 97.12 149 GLY B O 1
ATOM 2470 N N . ILE B 1 150 ? -12.719 -11.602 -2.34 1 98.06 150 ILE B N 1
ATOM 2471 C CA . ILE B 1 150 ? -11.797 -12.023 -1.289 1 98.06 150 ILE B CA 1
ATOM 2472 C C . ILE B 1 150 ? -10.969 -13.211 -1.78 1 98.06 150 ILE B C 1
ATOM 2474 O O . ILE B 1 150 ? -11.508 -14.18 -2.32 1 98.06 150 ILE B O 1
ATOM 2478 N N . VAL B 1 151 ? -9.711 -13.07 -1.636 1 98.19 151 VAL B N 1
ATOM 2479 C CA . VAL B 1 151 ? -8.781 -14.148 -1.961 1 98.19 151 VAL B CA 1
ATOM 2480 C C . VAL B 1 151 ? -7.93 -14.484 -0.738 1 98.19 151 VAL B C 1
ATOM 2482 O O . VAL B 1 151 ? -7.238 -13.617 -0.2 1 98.19 151 VAL B O 1
ATOM 2485 N N . VAL B 1 152 ? -7.93 -15.75 -0.389 1 97.81 152 VAL B N 1
ATOM 2486 C CA . VAL B 1 152 ? -7.211 -16.172 0.808 1 97.81 152 VAL B CA 1
ATOM 2487 C C . VAL B 1 152 ? -5.797 -16.609 0.432 1 97.81 152 VAL B C 1
ATOM 2489 O O . VAL B 1 152 ? -5.613 -17.406 -0.497 1 97.81 152 VAL B O 1
ATOM 2492 N N . MET B 1 153 ? -4.848 -16.047 1.085 1 96.25 153 MET B N 1
ATOM 2493 C CA . MET B 1 153 ? -3.451 -16.422 0.908 1 96.25 153 MET B CA 1
ATOM 2494 C C . MET B 1 153 ? -3.121 -17.672 1.733 1 96.25 153 MET B C 1
ATOM 2496 O O . MET B 1 153 ? -2.385 -17.578 2.719 1 96.25 153 MET B O 1
ATOM 2500 N N . GLY B 1 154 ? -3.498 -18.672 1.446 1 93 154 GLY B N 1
ATOM 2501 C CA . GLY B 1 154 ? -3.465 -19.969 2.08 1 93 154 GLY B CA 1
ATOM 2502 C C . GLY B 1 154 ? -4.609 -20.875 1.65 1 93 154 GLY B C 1
ATOM 2503 O O . GLY B 1 154 ? -5.18 -20.688 0.572 1 93 154 GLY B O 1
ATOM 2504 N N . SER B 1 155 ? -4.789 -21.875 2.393 1 91.44 155 SER B N 1
ATOM 2505 C CA . SER B 1 155 ? -5.879 -22.781 2.074 1 91.44 155 SER B CA 1
ATOM 2506 C C . SER B 1 155 ? -7.191 -22.328 2.701 1 91.44 155 SER B C 1
ATOM 2508 O O . SER B 1 155 ? -7.203 -21.828 3.834 1 91.44 155 SER B O 1
ATOM 2510 N N . HIS B 1 156 ? -8.203 -22.438 1.898 1 92.25 156 HIS B N 1
ATOM 2511 C CA . HIS B 1 156 ? -9.539 -22.094 2.387 1 92.25 156 HIS B CA 1
ATOM 2512 C C . HIS B 1 156 ? -10.617 -22.703 1.504 1 92.25 156 HIS B C 1
ATOM 2514 O O . HIS B 1 156 ? -10.383 -22.984 0.327 1 92.25 156 HIS B O 1
ATOM 2520 N N . ASN B 1 157 ? -11.82 -22.844 2.066 1 92.62 157 ASN B N 1
ATOM 2521 C CA . ASN B 1 157 ? -12.875 -23.531 1.319 1 92.62 157 ASN B CA 1
ATOM 2522 C C . ASN B 1 157 ? -13.984 -22.562 0.922 1 92.62 157 ASN B C 1
ATOM 2524 O O . ASN B 1 157 ? -14.789 -22.859 0.035 1 92.62 157 ASN B O 1
ATOM 2528 N N . LYS B 1 158 ? -14.133 -21.516 1.495 1 93.94 158 LYS B N 1
ATOM 2529 C CA . LYS B 1 158 ? -15.219 -20.562 1.245 1 93.94 158 LYS B CA 1
ATOM 2530 C C . LYS B 1 158 ? -14.836 -19.562 0.16 1 93.94 158 LYS B C 1
ATOM 2532 O O . LYS B 1 158 ? -15.664 -19.203 -0.675 1 93.94 158 LYS B O 1
ATOM 2537 N N . TYR B 1 159 ? -13.648 -19.156 0.129 1 96.25 159 TYR B N 1
ATOM 2538 C CA . TYR B 1 159 ? -13.18 -18.125 -0.775 1 96.25 159 TYR B CA 1
ATOM 2539 C C . TYR B 1 159 ? -12.148 -18.672 -1.753 1 96.25 159 TYR B C 1
ATOM 2541 O O . TYR B 1 159 ? -11.57 -19.734 -1.525 1 96.25 159 TYR B O 1
ATOM 2549 N N . ALA B 1 160 ? -11.969 -17.859 -2.908 1 95.69 160 ALA B N 1
ATOM 2550 C CA . ALA B 1 160 ? -10.844 -18.172 -3.791 1 95.69 160 ALA B CA 1
ATOM 2551 C C . ALA B 1 160 ? -9.523 -18.141 -3.027 1 95.69 160 ALA B C 1
ATOM 2553 O O . ALA B 1 160 ? -9.414 -17.484 -1.987 1 95.69 160 ALA B O 1
ATOM 2554 N N . THR B 1 161 ? -8.555 -18.906 -3.553 1 96.5 161 THR B N 1
ATOM 2555 C CA . THR B 1 161 ? -7.258 -18.984 -2.881 1 96.5 161 THR B CA 1
ATOM 2556 C C . THR B 1 161 ? -6.148 -18.453 -3.791 1 96.5 161 THR B C 1
ATOM 2558 O O . THR B 1 161 ? -6.309 -18.422 -5.012 1 96.5 161 THR B O 1
ATOM 2561 N N . LEU B 1 162 ? -5.059 -18.062 -3.107 1 95.5 162 LEU B N 1
ATOM 2562 C CA . LEU B 1 162 ? -3.908 -17.547 -3.846 1 95.5 162 LEU B CA 1
ATOM 2563 C C . LEU B 1 162 ? -3.439 -18.562 -4.887 1 95.5 162 LEU B C 1
ATOM 2565 O O . LEU B 1 162 ? -3.01 -18.172 -5.977 1 95.5 162 LEU B O 1
ATOM 2569 N N . SER B 1 163 ? -3.553 -19.828 -4.566 1 93.5 163 SER B N 1
ATOM 2570 C CA . SER B 1 163 ? -3.129 -20.875 -5.484 1 93.5 163 SER B CA 1
ATOM 2571 C C . SER B 1 163 ? -3.889 -20.797 -6.805 1 93.5 163 SER B C 1
ATOM 2573 O O . SER B 1 163 ? -3.338 -21.109 -7.863 1 93.5 163 SER B O 1
ATOM 2575 N N . GLU B 1 164 ? -5.105 -20.391 -6.797 1 93.25 164 GLU B N 1
ATOM 2576 C CA . GLU B 1 164 ? -5.918 -20.266 -8 1 93.25 164 GLU B CA 1
ATOM 2577 C C . GLU B 1 164 ? -5.402 -19.141 -8.898 1 93.25 164 GLU B C 1
ATOM 2579 O O . GLU B 1 164 ? -5.582 -19.188 -10.117 1 93.25 164 GLU B O 1
ATO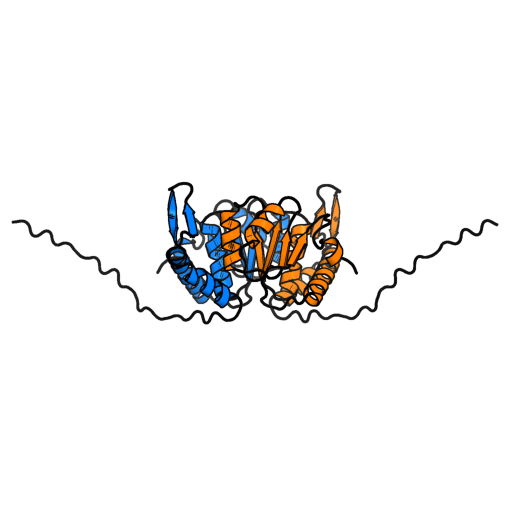M 2584 N N . PHE B 1 165 ? -4.801 -18.172 -8.328 1 93.56 165 PHE B N 1
ATOM 2585 C CA . PHE B 1 165 ? -4.285 -17.031 -9.062 1 93.56 165 PHE B CA 1
ATOM 2586 C C . PHE B 1 165 ? -2.92 -17.344 -9.664 1 93.56 165 PHE B C 1
ATOM 2588 O O . PHE B 1 165 ? -2.445 -16.625 -10.547 1 93.56 165 PHE B O 1
ATOM 2595 N N . LEU B 1 166 ? -2.314 -18.391 -9.133 1 91.75 166 LEU B N 1
ATOM 2596 C CA . LEU B 1 166 ? -0.947 -18.688 -9.547 1 91.75 166 LEU B CA 1
ATOM 2597 C C . LEU B 1 166 ? -0.919 -19.828 -10.562 1 91.75 166 LEU B C 1
ATOM 2599 O O . LEU B 1 166 ? 0.154 -20.25 -11 1 91.75 166 LEU B O 1
ATOM 2603 N N . LYS B 1 167 ? -2.09 -20.297 -10.898 1 86.56 167 LYS B N 1
ATOM 2604 C CA . LYS B 1 167 ? -2.17 -21.391 -11.852 1 86.56 167 LYS B CA 1
ATOM 2605 C C . LYS B 1 167 ? -1.8 -20.938 -13.258 1 86.56 167 LYS B C 1
ATOM 2607 O O . LYS B 1 167 ? -2.184 -19.844 -13.688 1 86.56 167 LYS B O 1
ATOM 2612 N N . PRO B 1 168 ? -1.024 -21.719 -14 1 75.06 168 PRO B N 1
ATOM 2613 C CA . PRO B 1 168 ? -0.695 -21.406 -15.391 1 75.06 168 PRO B CA 1
ATOM 2614 C C . PRO B 1 168 ? -1.913 -21.453 -16.312 1 75.06 168 PRO B C 1
ATOM 2616 O O . PRO B 1 168 ? -2.877 -22.172 -16.031 1 75.06 168 PRO B O 1
#

Sequence (336 aa):
MDKQAHRKGNIVYGPRRDVSIETRGVGRAVFNKIKEYGRKTMQIDANTGTEETYEEVNKKLIRMALEMQRRGIKPGDIILTCSYNSMDAILPVYSTLYLNATTVTLDPMISLRDSTHLINAISPKLIFVVPEAIALIEGAIANLKEAPGIVVMGSHNKYATLSEFLKPMDKQAHRKGNIVYGPRRDVSIETRGVGRAVFNKIKEYGRKTMQIDANTGTEETYEEVNKKLIRMALEMQRRGIKPGDIILTCSYNSMDAILPVYSTLYLNATTVTLDPMISLRDSTHLINAISPKLIFVVPEAIALIEGAIANLKEAPGIVVMGSHNKYATLSEFLKP